Protein AF-A0A9X1SVK0-F1 (afdb_monomer)

Solvent-accessible surface area (backbone atoms only — not comparable to full-atom values): 13992 Å² total; per-residue (Å²): 140,89,87,81,90,81,90,83,85,89,87,90,87,89,81,89,86,80,88,83,84,79,88,80,90,81,85,91,77,89,80,83,83,74,91,69,97,65,99,67,92,78,86,73,73,94,81,74,85,69,75,77,74,79,74,55,91,97,62,84,85,88,83,90,62,89,59,76,64,57,69,68,55,62,71,42,72,56,46,48,78,42,63,31,25,39,58,50,83,81,46,72,18,39,36,37,40,13,21,83,82,36,52,35,35,43,28,36,43,50,70,84,78,75,44,57,53,68,43,73,34,79,38,80,62,57,19,57,63,42,46,42,63,64,51,47,81,41,42,33,24,48,65,54,81,70,28,19,21,41,38,40,34,6,19,82,84,38,57,38,46,39,36,35,44,52,70,41,76,51,48,64,50,74,51,74,43,83,42,84,64,55,18,61,56,43,44,42,82,57,38,44,76,46,55,43,59,80,85,75,81,73,27,20,22,39,38,40,44,67,32,95,83,64,89,70,67,58,70,50,78,59,86,104

Secondary structure (DSSP, 8-state):
---------------------------------------------TT-------PPTT---------SSHHHHHTSTT-EEEEE-SSSSSS-EEEEE--TT--EEEEEEE-SSS-EEEEEEE-SSHHHHTTSTT-EEEEE-SSSSSS-EEEEE--TT--EEEEEEE-SSS-EEEEEEE-SSHHHHHTSTT-EEEEE-SSSSSS-EEEEE--TT--S--EE----

Radius of gyration: 32.65 Å; Cα contacts (8 Å, |Δi|>4): 400; chains: 1; bounding box: 46×97×76 Å

pLDDT: mean 80.29, std 25.47, range [25.77, 98.81]

Organism: NCBI:txid499548

Structure (mmCIF, N/CA/C/O backbone):
data_AF-A0A9X1SVK0-F1
#
_entry.id   AF-A0A9X1SVK0-F1
#
loop_
_atom_site.group_PDB
_atom_site.id
_atom_site.type_symbol
_atom_site.label_atom_id
_atom_site.label_alt_id
_atom_site.label_comp_id
_atom_site.label_asym_id
_atom_site.label_entity_id
_atom_site.label_seq_id
_atom_site.pdbx_PDB_ins_code
_atom_site.Cartn_x
_atom_site.Cartn_y
_atom_site.Cartn_z
_atom_site.occupancy
_atom_site.B_iso_or_equiv
_atom_site.auth_seq_id
_atom_site.auth_comp_id
_atom_site.auth_asym_id
_atom_site.auth_atom_id
_atom_site.pdbx_PDB_model_num
ATOM 1 N N . MET A 1 1 ? -29.785 -78.647 -21.746 1.00 39.78 1 MET A N 1
ATOM 2 C CA . MET A 1 1 ? -29.089 -79.934 -21.949 1.00 39.78 1 MET A CA 1
ATOM 3 C C . MET A 1 1 ? -27.603 -79.623 -22.020 1.00 39.78 1 MET A C 1
ATOM 5 O O . MET A 1 1 ? -27.184 -78.927 -22.931 1.00 39.78 1 MET A O 1
ATOM 9 N N . ILE A 1 2 ? -26.866 -79.980 -20.970 1.00 31.91 2 ILE A N 1
ATOM 10 C CA . ILE A 1 2 ? -25.430 -79.723 -20.793 1.00 31.91 2 ILE A CA 1
ATOM 11 C C . ILE A 1 2 ? -24.682 -80.975 -21.260 1.00 31.91 2 ILE A C 1
ATOM 13 O O . ILE A 1 2 ? -25.059 -82.066 -20.846 1.00 31.91 2 ILE A O 1
ATOM 17 N N . PHE A 1 3 ? -23.617 -80.818 -22.048 1.00 31.95 3 PHE A N 1
ATOM 18 C CA . PHE A 1 3 ? -22.548 -81.813 -22.155 1.00 31.95 3 PHE A CA 1
ATOM 19 C C . PHE A 1 3 ? -21.191 -81.106 -22.090 1.00 31.95 3 PHE A C 1
ATOM 21 O O . PHE A 1 3 ? -20.988 -80.056 -22.697 1.00 31.95 3 PHE A O 1
ATOM 28 N N . LEU A 1 4 ? -20.298 -81.686 -21.293 1.00 30.81 4 LEU A N 1
ATOM 29 C CA . LEU A 1 4 ? 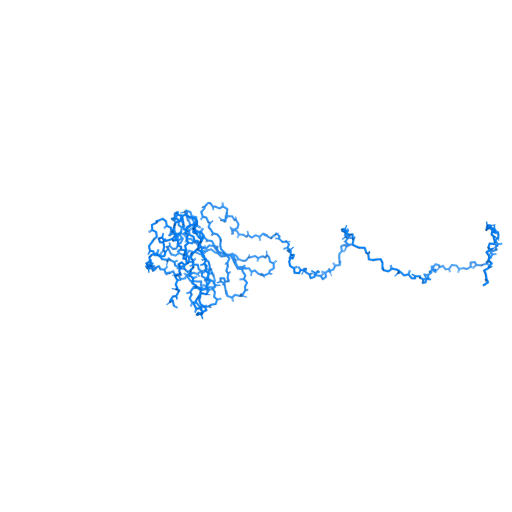-18.974 -81.204 -20.913 1.00 30.81 4 LEU A CA 1
ATOM 30 C C . LEU A 1 4 ? -17.903 -82.223 -21.353 1.00 30.81 4 LEU A C 1
ATOM 32 O O . LEU A 1 4 ? -18.139 -83.422 -21.226 1.00 30.81 4 LEU A O 1
ATOM 36 N N . LEU A 1 5 ? -16.714 -81.691 -21.702 1.00 34.44 5 LEU A N 1
ATOM 37 C CA . LEU A 1 5 ? -15.356 -82.298 -21.701 1.00 34.44 5 LEU A CA 1
ATOM 38 C C . LEU A 1 5 ? -15.040 -83.284 -22.860 1.00 34.44 5 LEU A C 1
ATOM 40 O O . LEU A 1 5 ? -15.912 -84.007 -23.308 1.00 34.44 5 LEU A O 1
ATOM 44 N N . SER A 1 6 ? -13.830 -83.382 -23.439 1.00 32.41 6 SER A N 1
ATOM 45 C CA . SER A 1 6 ? -12.471 -83.380 -22.861 1.00 32.41 6 SER A CA 1
ATOM 46 C C . SER A 1 6 ? -11.375 -83.396 -23.965 1.00 32.41 6 SER A C 1
ATOM 48 O O . SER A 1 6 ? -11.542 -84.155 -24.910 1.00 32.41 6 SER A O 1
ATOM 50 N N . ARG A 1 7 ? -10.253 -82.665 -23.736 1.00 35.00 7 ARG A N 1
ATOM 51 C CA . ARG A 1 7 ? -8.799 -82.912 -24.049 1.00 35.00 7 ARG A CA 1
ATOM 52 C C . ARG A 1 7 ? -8.379 -83.367 -25.473 1.00 35.00 7 ARG A C 1
ATOM 54 O O . ARG A 1 7 ? -9.030 -84.199 -26.070 1.00 35.00 7 ARG A O 1
ATOM 61 N N . GLY A 1 8 ? -7.245 -82.980 -26.063 1.00 31.89 8 GLY A N 1
ATOM 62 C CA . GLY A 1 8 ? -6.067 -82.226 -25.633 1.00 31.89 8 GLY A CA 1
ATOM 63 C C . GLY A 1 8 ? -5.017 -82.179 -26.768 1.00 31.89 8 GLY A C 1
ATOM 64 O O . GLY A 1 8 ? -5.049 -82.999 -27.679 1.00 31.89 8 GLY A O 1
ATOM 65 N N . ASP A 1 9 ? -4.139 -81.182 -26.665 1.00 31.86 9 ASP A N 1
ATOM 66 C CA . ASP A 1 9 ? -2.760 -81.047 -27.163 1.00 31.86 9 ASP A CA 1
ATOM 67 C C . ASP A 1 9 ? -2.407 -81.060 -28.675 1.00 31.86 9 ASP A C 1
ATOM 69 O O . ASP A 1 9 ? -2.397 -82.062 -29.384 1.00 31.86 9 ASP A O 1
ATOM 73 N N . VAL A 1 10 ? -2.004 -79.853 -29.098 1.00 33.59 10 VAL A N 1
ATOM 74 C CA . VAL A 1 10 ? -1.166 -79.415 -30.239 1.00 33.59 10 VAL A CA 1
ATOM 75 C C . VAL A 1 10 ? 0.270 -79.970 -30.041 1.00 33.59 10 VAL A C 1
ATOM 77 O O . VAL A 1 10 ? 0.620 -80.241 -28.900 1.00 33.59 10 VAL A O 1
ATOM 80 N N . ILE A 1 11 ? 1.131 -80.275 -31.038 1.00 30.75 11 ILE A N 1
ATOM 81 C CA . ILE A 1 11 ? 2.066 -79.412 -31.828 1.00 30.75 11 ILE A CA 1
ATOM 82 C C . ILE A 1 11 ? 2.707 -80.238 -33.011 1.00 30.75 11 ILE A C 1
ATOM 84 O O . ILE A 1 11 ? 2.487 -81.444 -33.073 1.00 30.75 11 ILE A O 1
ATOM 88 N N . PRO A 1 12 ? 3.465 -79.674 -33.993 1.00 45.81 12 PRO A N 1
ATOM 89 C CA . PRO A 1 12 ? 3.072 -79.645 -35.417 1.00 45.81 12 PRO A CA 1
ATOM 90 C C . PRO A 1 12 ? 4.159 -80.153 -36.407 1.00 45.81 12 PRO A C 1
ATOM 92 O O . PRO A 1 12 ? 5.307 -80.346 -36.021 1.00 45.81 12 PRO A O 1
ATOM 95 N N . ARG A 1 13 ? 3.856 -80.277 -37.715 1.00 28.81 13 ARG A N 1
ATOM 96 C CA . ARG A 1 13 ? 4.850 -80.328 -38.826 1.00 28.81 13 ARG A CA 1
ATOM 97 C C . ARG A 1 13 ? 4.251 -79.857 -40.177 1.00 28.81 13 ARG A C 1
ATOM 99 O O . ARG A 1 13 ? 3.035 -79.734 -40.269 1.00 28.81 13 ARG A O 1
ATOM 106 N N . PRO A 1 14 ? 5.088 -79.476 -41.170 1.00 38.44 14 PRO A N 1
ATOM 107 C CA . PRO A 1 14 ? 4.953 -78.206 -41.897 1.00 38.44 14 PRO A CA 1
ATOM 108 C C . PRO A 1 14 ? 4.626 -78.360 -43.392 1.00 38.44 14 PRO A C 1
ATOM 110 O O . PRO A 1 14 ? 4.726 -79.453 -43.934 1.00 38.44 14 PRO A O 1
ATOM 113 N N . LEU A 1 15 ? 4.394 -77.238 -44.087 1.00 29.09 15 LEU A N 1
ATOM 114 C CA . LEU A 1 15 ? 4.697 -77.103 -45.519 1.00 29.09 15 LEU A CA 1
ATOM 115 C C . LEU A 1 15 ? 5.044 -75.640 -45.873 1.00 29.09 15 LEU A C 1
ATOM 117 O O . LEU A 1 15 ? 4.196 -74.751 -45.858 1.00 29.09 15 LEU A O 1
ATOM 121 N N . ARG A 1 16 ? 6.336 -75.414 -46.167 1.00 32.81 16 ARG A N 1
ATOM 122 C CA . ARG A 1 16 ? 6.856 -74.341 -47.046 1.00 32.81 16 ARG A CA 1
ATOM 123 C C . ARG A 1 16 ? 6.299 -74.612 -48.452 1.00 32.81 16 ARG A C 1
ATOM 125 O O . ARG A 1 16 ? 6.244 -75.770 -48.836 1.00 32.81 16 ARG A O 1
ATOM 132 N N . GLN A 1 17 ? 5.853 -73.635 -49.240 1.00 28.28 17 GLN A N 1
ATOM 133 C CA . GLN A 1 17 ? 6.671 -72.776 -50.115 1.00 28.28 17 GLN A CA 1
ATOM 134 C C . GLN A 1 17 ? 5.658 -71.844 -50.825 1.00 28.28 17 GLN A C 1
ATOM 136 O O . GLN A 1 17 ? 4.663 -72.327 -51.343 1.00 28.28 17 GLN A O 1
ATOM 141 N N . MET A 1 18 ? 5.731 -70.517 -50.721 1.00 28.00 18 MET A N 1
ATOM 142 C CA . MET A 1 18 ? 6.522 -69.655 -51.604 1.00 28.00 18 MET A CA 1
ATOM 143 C C . MET A 1 18 ? 6.815 -68.309 -50.913 1.00 28.00 18 MET A C 1
ATOM 145 O O . MET A 1 18 ? 5.906 -67.599 -50.490 1.00 28.00 18 MET A O 1
ATOM 149 N N . MET A 1 19 ? 8.108 -67.972 -50.839 1.00 25.77 19 MET A N 1
ATOM 150 C CA . MET A 1 19 ? 8.620 -66.593 -50.850 1.00 25.77 19 MET A CA 1
ATOM 151 C C . MET A 1 19 ? 8.193 -65.951 -52.189 1.00 25.77 19 MET A C 1
ATOM 153 O O . MET A 1 19 ? 8.082 -66.670 -53.176 1.00 25.77 19 MET A O 1
ATOM 157 N N . VAL A 1 20 ? 7.849 -64.666 -52.272 1.00 31.06 20 VAL A N 1
ATOM 158 C CA . VAL A 1 20 ? 8.817 -63.561 -52.307 1.00 31.06 20 VAL A CA 1
ATOM 159 C C . VAL A 1 20 ? 8.333 -62.360 -51.482 1.00 31.06 20 VAL A C 1
ATOM 161 O O . VAL A 1 20 ? 7.220 -61.867 -51.629 1.00 31.06 20 VAL A O 1
ATOM 164 N N . GLU A 1 21 ? 9.233 -61.996 -50.573 1.00 29.95 21 GLU A N 1
ATOM 165 C CA . GLU A 1 21 ? 9.545 -60.728 -49.903 1.00 29.95 21 GLU A CA 1
ATOM 166 C C . GLU A 1 21 ? 8.772 -59.462 -50.346 1.00 29.95 21 GLU A C 1
ATOM 168 O O . GLU A 1 21 ? 8.563 -59.225 -51.524 1.00 29.95 21 GLU A O 1
ATOM 173 N N . GLY A 1 22 ? 8.366 -58.550 -49.459 1.00 32.12 22 GLY A N 1
ATOM 174 C CA . GLY A 1 22 ? 8.772 -58.389 -48.073 1.00 32.12 22 GLY A CA 1
ATOM 175 C C . GLY A 1 22 ? 7.858 -57.442 -47.290 1.00 32.12 22 GLY A C 1
ATOM 176 O O . GLY A 1 22 ? 7.503 -56.372 -47.760 1.00 32.12 22 GLY A O 1
ATOM 177 N N . LYS A 1 23 ? 7.583 -57.894 -46.056 1.00 31.95 23 LYS A N 1
ATOM 178 C CA . LYS A 1 23 ? 7.344 -57.148 -44.803 1.00 31.95 23 LYS A CA 1
ATOM 179 C C . LYS A 1 23 ? 6.152 -56.169 -44.757 1.00 31.95 23 LYS A C 1
ATOM 181 O O . LYS A 1 23 ? 6.124 -55.200 -45.487 1.00 31.95 23 LYS A O 1
ATOM 186 N N . VAL A 1 24 ? 5.179 -56.241 -43.844 1.00 31.83 24 VAL A N 1
ATOM 187 C CA . VAL A 1 24 ? 4.827 -57.124 -42.714 1.00 31.83 24 VAL A CA 1
ATOM 188 C C . VAL A 1 24 ? 3.324 -56.876 -42.437 1.00 31.83 24 VAL A C 1
ATOM 190 O O . VAL A 1 24 ? 2.885 -55.732 -42.381 1.00 31.83 24 VAL A O 1
ATOM 193 N N . LYS A 1 25 ? 2.545 -57.955 -42.260 1.00 32.88 25 LYS A N 1
ATOM 194 C CA . LYS A 1 25 ? 1.160 -57.988 -41.725 1.00 32.88 25 LYS A CA 1
ATOM 19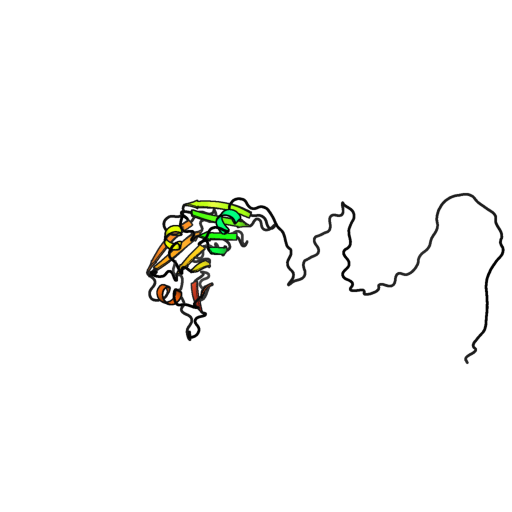5 C C . LYS A 1 25 ? 1.119 -57.434 -40.282 1.00 32.88 25 LYS A C 1
ATOM 197 O O . LYS A 1 25 ? 2.072 -57.656 -39.546 1.00 32.88 25 LYS A O 1
ATOM 202 N N . ARG A 1 26 ? 0.022 -56.861 -39.773 1.00 34.34 26 ARG A N 1
ATOM 203 C CA . ARG A 1 26 ? -1.093 -57.551 -39.065 1.00 34.34 26 ARG A CA 1
ATOM 204 C C . ARG A 1 26 ? -2.062 -56.461 -38.561 1.00 34.34 26 ARG A C 1
ATOM 206 O O . ARG A 1 26 ? -1.604 -55.451 -38.053 1.00 34.34 26 ARG A O 1
ATOM 213 N N . SER A 1 27 ? -3.348 -56.529 -38.900 1.00 33.72 27 SER A N 1
ATOM 214 C CA . SER A 1 27 ? -4.439 -57.234 -38.195 1.00 33.72 27 SER A CA 1
ATOM 215 C C . SER A 1 27 ? -4.896 -56.540 -36.909 1.00 33.72 27 SER A C 1
ATOM 217 O O . SER A 1 27 ? -4.154 -56.456 -35.937 1.00 33.72 27 SER A O 1
ATOM 219 N N . LEU A 1 28 ? -6.160 -56.118 -36.957 1.00 46.44 28 LEU A N 1
ATOM 220 C CA . LEU A 1 28 ? -7.009 -55.585 -35.892 1.00 46.44 28 LEU A CA 1
ATOM 221 C C . LEU A 1 28 ? -6.961 -56.439 -34.614 1.00 46.44 28 LEU A C 1
ATOM 223 O O . LEU A 1 28 ? -7.006 -57.665 -34.708 1.00 46.44 28 LEU A O 1
ATOM 227 N N . SER A 1 29 ? -6.954 -55.783 -33.449 1.00 32.34 29 SER A N 1
ATOM 228 C CA . SER A 1 29 ? -7.510 -56.328 -32.205 1.00 32.34 29 SER A CA 1
ATOM 229 C C . SER A 1 29 ? -7.826 -55.216 -31.199 1.00 32.34 29 SER A C 1
ATOM 231 O O . SER A 1 29 ? -6.975 -54.406 -30.845 1.00 32.34 29 SER A O 1
ATOM 233 N N . THR A 1 30 ? -9.091 -55.219 -30.793 1.00 40.97 30 THR A N 1
ATOM 234 C CA . THR A 1 30 ? -9.747 -54.681 -29.596 1.00 40.97 30 THR A CA 1
ATOM 235 C C . THR A 1 30 ? -8.816 -54.171 -28.487 1.00 40.97 30 THR A C 1
ATOM 237 O O . THR A 1 30 ? -8.032 -54.941 -27.938 1.00 40.97 30 THR A O 1
ATOM 240 N N . ALA A 1 31 ? -8.978 -52.909 -28.078 1.00 31.61 31 ALA A N 1
ATOM 241 C CA . ALA A 1 31 ? -8.347 -52.373 -26.872 1.00 31.61 31 ALA A CA 1
ATOM 242 C C . ALA A 1 31 ? -9.407 -51.885 -25.876 1.00 31.61 31 ALA A C 1
ATOM 244 O O . ALA A 1 31 ? -9.978 -50.803 -25.988 1.00 31.61 31 ALA A O 1
ATOM 245 N N . LEU A 1 32 ? -9.654 -52.771 -24.915 1.00 29.23 32 LEU A N 1
ATOM 246 C CA . LEU A 1 32 ? -10.120 -52.547 -23.554 1.00 29.23 32 LEU A CA 1
ATOM 247 C C . LEU A 1 32 ? -9.585 -51.219 -22.976 1.00 29.23 32 LEU A C 1
ATOM 249 O O . LEU A 1 32 ? -8.382 -51.100 -22.744 1.00 29.23 32 LEU A O 1
ATOM 253 N N . LEU A 1 33 ? -10.454 -50.237 -22.712 1.00 27.59 33 LEU A N 1
ATOM 254 C CA . LEU A 1 33 ? -10.058 -49.056 -21.940 1.00 27.59 33 LEU A CA 1
ATOM 255 C C . LEU A 1 33 ? -10.188 -49.381 -20.449 1.00 27.59 33 LEU A C 1
ATOM 257 O O . LEU A 1 33 ? -11.271 -49.353 -19.867 1.00 27.59 33 LEU A O 1
ATOM 261 N N . VAL A 1 34 ? -9.054 -49.744 -19.857 1.00 28.75 34 VAL A N 1
ATOM 262 C CA . VAL A 1 34 ? -8.870 -49.904 -18.416 1.00 28.75 34 VAL A CA 1
ATOM 263 C C . VAL A 1 34 ? -8.904 -48.517 -17.774 1.00 28.75 34 VAL A C 1
ATOM 265 O O . VAL A 1 34 ? -8.081 -47.661 -18.093 1.00 28.75 34 VAL A O 1
ATOM 268 N N . VAL A 1 35 ? -9.835 -48.297 -16.846 1.00 38.53 35 VAL A N 1
ATOM 269 C CA . VAL A 1 35 ? -9.736 -47.194 -15.885 1.00 38.53 35 VAL A CA 1
ATOM 270 C C . VAL A 1 35 ? -8.577 -47.531 -14.951 1.00 38.53 35 VAL A C 1
ATOM 272 O O . VAL A 1 35 ? -8.692 -48.421 -14.113 1.00 38.53 35 VAL A O 1
ATOM 275 N N . ALA A 1 36 ? -7.450 -46.845 -15.114 1.00 30.67 36 ALA A N 1
ATOM 276 C CA . ALA A 1 36 ? -6.334 -46.913 -14.183 1.00 30.67 36 ALA A CA 1
ATOM 277 C C . ALA A 1 36 ? -5.913 -45.493 -13.804 1.00 30.67 36 ALA A C 1
ATOM 279 O O . ALA A 1 36 ? -5.211 -44.805 -14.540 1.00 30.67 36 ALA A O 1
ATOM 280 N N . SER A 1 37 ? -6.360 -45.075 -12.620 1.00 42.59 37 SER A N 1
ATOM 281 C CA . SER A 1 37 ? -5.653 -44.082 -11.824 1.00 42.59 37 SER A CA 1
ATOM 282 C C . SER A 1 37 ? -4.322 -44.703 -11.412 1.00 42.59 37 SER A C 1
ATOM 284 O O . SER A 1 37 ? -4.298 -45.609 -10.583 1.00 42.59 37 SER A O 1
ATOM 286 N N . VAL A 1 38 ? -3.229 -44.262 -12.028 1.00 33.50 38 VAL A N 1
ATOM 287 C CA . VAL A 1 38 ? -1.869 -44.475 -11.531 1.00 33.50 38 VAL A CA 1
ATOM 288 C C . VAL A 1 38 ? -1.076 -43.221 -11.866 1.00 33.50 38 VAL A C 1
ATOM 290 O O . VAL A 1 38 ? -0.968 -42.823 -13.023 1.00 33.50 38 VAL A O 1
ATOM 293 N N . VAL A 1 39 ? -0.536 -42.597 -10.824 1.00 46.62 39 VAL A N 1
ATOM 294 C CA . VAL A 1 39 ? 0.457 -41.527 -10.902 1.00 46.62 39 VAL A CA 1
AT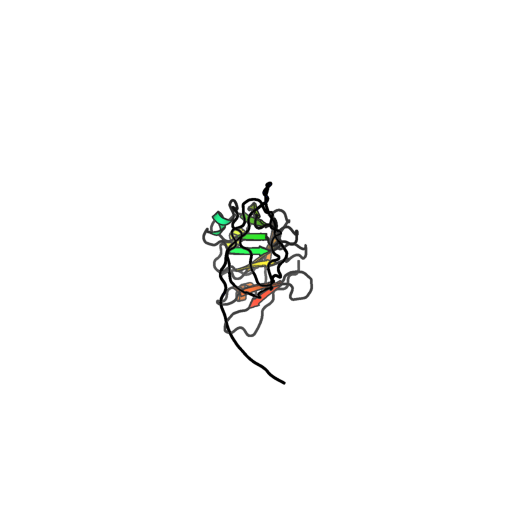OM 295 C C . VAL A 1 39 ? 1.648 -42.058 -11.703 1.00 46.62 39 VAL A C 1
ATOM 297 O O . VAL A 1 39 ? 2.410 -42.889 -11.217 1.00 46.62 39 VAL A O 1
ATOM 300 N N . GLY A 1 40 ? 1.769 -41.622 -12.955 1.00 33.66 40 GLY A N 1
ATOM 301 C CA . GLY A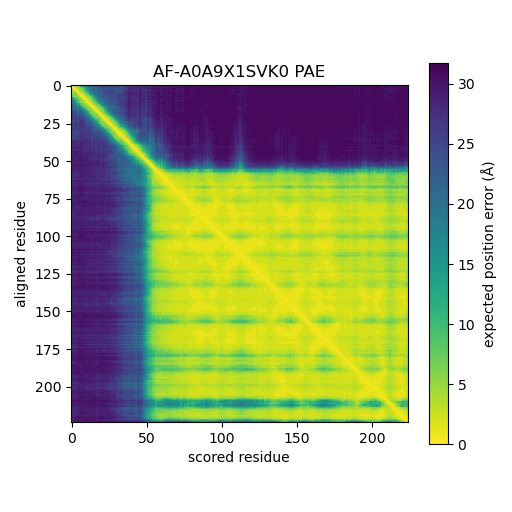 1 40 ? 2.819 -42.037 -13.876 1.00 33.66 40 GLY A CA 1
ATOM 302 C C . GLY A 1 40 ? 3.420 -40.821 -14.562 1.00 33.66 40 GLY A C 1
ATOM 303 O O . GLY A 1 40 ? 2.777 -40.184 -15.390 1.00 33.66 40 GLY A O 1
ATOM 304 N N . LEU A 1 41 ? 4.661 -40.500 -14.205 1.00 36.00 41 LEU A N 1
ATOM 305 C CA . LEU A 1 41 ? 5.500 -39.544 -14.915 1.00 36.00 41 LEU A CA 1
ATOM 306 C C . LEU A 1 41 ? 5.739 -40.061 -16.344 1.00 36.00 41 LEU A C 1
ATOM 308 O O . LEU A 1 41 ? 6.565 -40.945 -16.561 1.00 36.00 41 LEU A O 1
ATOM 312 N N . THR A 1 42 ? 5.020 -39.523 -17.326 1.00 37.62 42 THR A N 1
ATOM 313 C CA . THR A 1 42 ? 5.321 -39.739 -18.746 1.00 37.62 42 THR A CA 1
ATOM 314 C C . THR A 1 42 ? 6.398 -38.755 -19.186 1.00 37.62 42 THR A C 1
ATOM 316 O O . THR A 1 42 ? 6.135 -37.559 -19.311 1.00 37.62 42 THR A O 1
ATOM 319 N N . VAL A 1 43 ? 7.611 -39.247 -19.439 1.00 39.62 43 VAL A N 1
ATOM 320 C CA . VAL A 1 43 ? 8.636 -38.480 -20.160 1.00 39.62 43 VAL A CA 1
ATOM 321 C C . VAL A 1 43 ? 8.257 -38.484 -21.640 1.00 39.62 43 VAL A C 1
ATOM 323 O O . VAL A 1 43 ? 8.229 -39.540 -22.271 1.00 39.62 43 VAL A O 1
ATOM 326 N N . LEU A 1 44 ? 7.934 -37.310 -22.183 1.00 37.97 44 LEU A N 1
ATOM 327 C CA . LEU A 1 44 ? 7.644 -37.134 -23.606 1.00 37.97 44 LEU A CA 1
ATOM 328 C C . LEU A 1 44 ? 8.923 -36.757 -24.369 1.00 37.97 44 LEU A C 1
ATOM 330 O O . LEU A 1 44 ? 9.758 -36.026 -23.830 1.00 37.97 44 LEU A O 1
ATOM 334 N N . PRO A 1 45 ? 9.098 -37.239 -25.611 1.00 38.84 45 PRO A N 1
ATOM 335 C CA . PRO A 1 45 ? 10.247 -36.884 -26.433 1.00 38.84 45 PRO A CA 1
ATOM 336 C C . PRO A 1 45 ? 10.257 -35.383 -26.754 1.00 38.84 45 PRO A C 1
ATOM 338 O O . PRO A 1 45 ? 9.215 -34.753 -26.943 1.00 38.84 45 PRO A O 1
ATOM 341 N N . SER A 1 46 ? 11.458 -34.810 -26.822 1.00 41.12 46 SER A N 1
ATOM 342 C CA . SER A 1 46 ? 11.696 -33.395 -27.107 1.00 41.12 46 SER A CA 1
ATOM 343 C C . SER A 1 46 ? 11.042 -32.970 -28.429 1.00 41.12 46 SER A C 1
ATOM 345 O O . SER A 1 46 ? 11.459 -33.428 -29.492 1.00 41.12 46 SER A O 1
ATOM 347 N N . GLY A 1 47 ? 10.040 -32.086 -28.360 1.00 47.09 47 GLY A N 1
ATOM 348 C CA . GLY A 1 47 ? 9.440 -31.439 -29.536 1.00 47.09 47 GLY A CA 1
ATOM 349 C C . GLY A 1 47 ? 7.909 -31.382 -29.591 1.00 47.09 47 GLY A C 1
ATOM 350 O O . GLY A 1 47 ? 7.379 -30.690 -30.453 1.00 47.09 47 GLY A O 1
ATOM 351 N N . SER A 1 48 ? 7.168 -32.043 -28.696 1.00 40.44 48 SER A N 1
ATOM 352 C CA . SER A 1 48 ? 5.703 -31.911 -28.650 1.00 40.44 48 SER A CA 1
ATOM 353 C C . SER A 1 48 ? 5.289 -30.655 -27.876 1.00 40.44 48 SER A C 1
ATOM 355 O O . SER A 1 48 ? 5.446 -30.600 -26.654 1.00 40.44 48 SER A O 1
ATOM 357 N N . SER A 1 49 ? 4.731 -29.653 -28.563 1.00 48.91 49 SER A N 1
ATOM 358 C CA . SER A 1 49 ? 4.031 -28.533 -27.926 1.00 48.91 49 SER A CA 1
ATOM 359 C C . SER A 1 49 ? 2.766 -29.065 -27.250 1.00 48.91 49 SER A C 1
ATOM 361 O O . SER A 1 49 ? 1.720 -29.206 -27.885 1.00 48.91 49 SER A O 1
ATOM 363 N N . MET A 1 50 ? 2.857 -29.415 -25.970 1.00 45.38 50 MET A N 1
ATOM 364 C CA . MET A 1 50 ? 1.673 -29.780 -25.204 1.00 45.38 50 MET A CA 1
ATOM 365 C C . MET A 1 50 ? 0.875 -28.502 -24.960 1.00 45.38 50 MET A C 1
ATOM 367 O O . MET A 1 50 ? 1.371 -27.563 -24.334 1.00 45.38 50 MET A O 1
ATOM 371 N N . ALA A 1 51 ? -0.366 -28.470 -25.448 1.00 44.00 51 ALA A N 1
ATOM 372 C CA . ALA A 1 51 ? -1.370 -27.571 -24.905 1.00 44.00 51 ALA A CA 1
ATOM 373 C C . ALA A 1 51 ? -1.316 -27.704 -23.376 1.00 44.00 51 ALA A C 1
ATOM 375 O O . ALA A 1 51 ? -1.389 -28.817 -22.850 1.00 44.00 51 ALA A O 1
ATOM 376 N N . LYS A 1 52 ? -1.094 -26.586 -22.677 1.00 52.72 52 LYS A N 1
ATOM 377 C CA . LYS A 1 52 ? -1.051 -26.536 -21.214 1.00 52.72 52 LYS A CA 1
ATOM 378 C C . LYS A 1 52 ? -2.342 -27.187 -20.718 1.00 52.72 52 LYS A C 1
ATOM 380 O O . LYS A 1 52 ? -3.418 -26.653 -20.983 1.00 52.72 52 LYS A O 1
ATOM 385 N N . ALA A 1 53 ? -2.247 -28.364 -20.096 1.00 53.47 53 ALA A N 1
ATOM 386 C CA . ALA A 1 53 ? -3.415 -29.023 -19.527 1.00 53.47 53 ALA A CA 1
ATOM 387 C C . ALA A 1 53 ? -4.111 -28.003 -18.619 1.00 53.47 53 ALA A C 1
ATOM 389 O O . ALA A 1 53 ? -3.441 -27.366 -17.801 1.00 53.47 53 ALA A O 1
ATOM 390 N N . ALA A 1 54 ? -5.411 -27.778 -18.828 1.00 57.62 54 ALA A N 1
ATOM 391 C CA . ALA A 1 54 ? -6.168 -26.838 -18.016 1.00 57.62 54 ALA A CA 1
ATOM 392 C C . ALA A 1 54 ? -5.999 -27.255 -16.552 1.00 57.62 54 ALA A C 1
ATOM 394 O O . ALA A 1 54 ? -6.368 -28.369 -16.176 1.00 57.62 54 ALA A O 1
ATOM 395 N N . ALA A 1 55 ? -5.364 -26.396 -15.754 1.00 67.56 55 ALA A N 1
ATOM 396 C CA . ALA A 1 55 ? -5.212 -26.645 -14.333 1.00 67.56 55 ALA A CA 1
ATOM 397 C C . ALA A 1 55 ? -6.617 -26.797 -13.741 1.00 67.56 55 ALA A C 1
ATOM 399 O O . ALA A 1 55 ? -7.487 -25.954 -13.974 1.00 67.56 55 ALA A O 1
ATOM 400 N N . ALA A 1 56 ? -6.858 -27.894 -13.026 1.00 76.38 56 ALA A N 1
ATOM 401 C CA . ALA A 1 56 ? -8.127 -28.086 -12.343 1.00 76.38 56 ALA A CA 1
ATOM 402 C C . ALA A 1 56 ? -8.306 -26.978 -11.293 1.00 76.38 56 ALA A C 1
ATOM 404 O O . ALA A 1 56 ? -7.332 -26.557 -10.658 1.00 76.38 56 ALA A O 1
ATOM 405 N N . CYS A 1 57 ? -9.543 -26.514 -11.103 1.00 80.56 57 CYS A N 1
ATOM 406 C CA . CYS A 1 57 ? -9.863 -25.567 -10.037 1.00 80.56 57 CYS A CA 1
ATOM 407 C C . CYS A 1 57 ? -9.339 -26.103 -8.689 1.00 80.56 57 CYS A C 1
ATOM 409 O O . CYS A 1 57 ? -9.500 -27.286 -8.392 1.00 80.56 57 CYS A O 1
ATOM 411 N N . GLY A 1 58 ? -8.672 -25.250 -7.906 1.00 87.50 58 GLY A N 1
ATOM 412 C CA . GLY A 1 58 ? -8.040 -25.632 -6.636 1.00 87.50 58 GLY A CA 1
ATOM 413 C C . GLY A 1 58 ? -6.608 -26.179 -6.739 1.00 87.50 58 GLY A C 1
ATOM 414 O O . GLY A 1 58 ? -6.056 -26.596 -5.725 1.00 87.50 58 GLY A O 1
ATOM 415 N N . THR A 1 59 ? -5.985 -26.171 -7.924 1.00 90.19 59 THR A N 1
ATOM 416 C CA . THR A 1 59 ? -4.564 -26.535 -8.108 1.00 90.19 59 THR A CA 1
ATOM 417 C C . THR A 1 59 ? -3.704 -25.327 -8.494 1.00 90.19 59 THR A C 1
ATOM 419 O O . THR A 1 59 ? -4.191 -24.380 -9.109 1.00 90.19 59 THR A O 1
ATOM 422 N N . PHE A 1 60 ? -2.412 -25.360 -8.147 1.00 87.62 60 PHE A N 1
ATOM 423 C CA . PHE A 1 60 ? -1.460 -24.275 -8.415 1.00 87.62 60 PHE A CA 1
ATOM 424 C C . PHE A 1 60 ? -0.412 -24.695 -9.451 1.00 87.62 60 PHE A C 1
ATOM 426 O O . PHE A 1 60 ? 0.142 -25.791 -9.383 1.00 87.62 60 PHE A O 1
ATOM 433 N N . SER A 1 61 ? -0.104 -23.803 -10.395 1.00 88.50 61 SER A N 1
ATOM 434 C CA . SER A 1 61 ? 1.068 -23.923 -11.271 1.00 88.50 61 SER A CA 1
ATOM 435 C C . SER A 1 61 ? 2.218 -23.105 -10.696 1.00 88.50 61 SER A C 1
ATOM 437 O O . SER A 1 61 ? 2.019 -21.949 -10.331 1.00 88.50 61 SER A O 1
ATOM 439 N N . VAL A 1 62 ? 3.419 -23.680 -10.650 1.00 88.88 62 VAL A N 1
ATOM 440 C CA . VAL A 1 62 ? 4.605 -23.013 -10.097 1.00 88.88 62 VAL A CA 1
ATOM 441 C C . VAL A 1 62 ? 5.533 -22.576 -11.225 1.00 88.88 62 VAL A C 1
ATOM 443 O O . VAL A 1 62 ? 5.900 -23.372 -12.086 1.00 88.88 62 VAL A O 1
ATOM 446 N N . THR A 1 63 ? 5.940 -21.311 -11.197 1.00 92.12 63 THR A N 1
ATOM 447 C CA . THR A 1 63 ? 7.000 -20.750 -12.044 1.00 92.12 63 THR A CA 1
ATOM 448 C C . THR A 1 63 ? 7.987 -20.003 -11.161 1.00 92.12 63 THR A C 1
ATOM 450 O O . THR A 1 63 ? 7.571 -19.356 -10.204 1.00 92.12 63 THR A O 1
ATOM 453 N N . ASN A 1 64 ? 9.275 -20.052 -11.493 1.00 92.75 64 ASN A N 1
ATOM 454 C CA . ASN A 1 64 ? 10.309 -19.289 -10.802 1.00 92.75 64 ASN A CA 1
ATOM 455 C C . ASN A 1 64 ? 11.111 -18.503 -11.840 1.00 92.75 64 ASN A C 1
ATOM 457 O O . ASN A 1 64 ? 11.951 -19.073 -12.535 1.00 92.75 64 ASN A O 1
ATOM 461 N N . ASN A 1 65 ? 10.7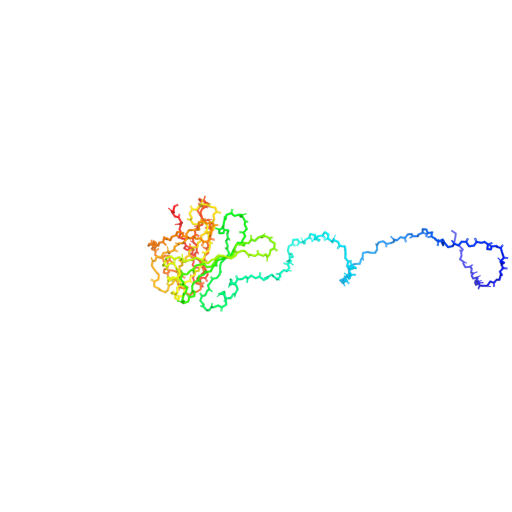98 -17.217 -11.977 1.00 95.62 65 ASN A N 1
ATOM 462 C CA . ASN A 1 65 ? 11.426 -16.329 -12.948 1.00 95.62 65 ASN A CA 1
ATOM 463 C C . ASN A 1 65 ? 12.286 -15.294 -12.229 1.00 95.62 65 ASN A C 1
ATOM 465 O O . ASN A 1 65 ? 11.938 -14.816 -11.150 1.00 95.62 65 ASN A O 1
ATOM 469 N N . TRP A 1 66 ? 13.396 -14.917 -12.857 1.00 95.44 66 TRP A N 1
ATOM 470 C CA . TRP A 1 66 ? 14.241 -13.848 -12.348 1.00 95.44 66 TRP A CA 1
ATOM 471 C C . TRP A 1 66 ? 13.502 -12.505 -12.365 1.00 95.44 66 TRP A C 1
ATOM 473 O O . TRP A 1 66 ? 12.897 -12.137 -13.372 1.00 95.44 66 TRP A O 1
ATOM 483 N N . VAL A 1 67 ? 13.613 -11.752 -11.270 1.00 95.88 67 VAL A N 1
ATOM 484 C CA . VAL A 1 67 ? 13.123 -10.374 -11.150 1.00 95.88 67 VAL A CA 1
ATOM 485 C C . VAL A 1 67 ? 14.264 -9.510 -10.624 1.00 95.88 67 VAL A C 1
ATOM 487 O O . VAL A 1 67 ? 14.869 -9.819 -9.598 1.00 95.88 67 VAL A O 1
ATOM 490 N N . SER A 1 68 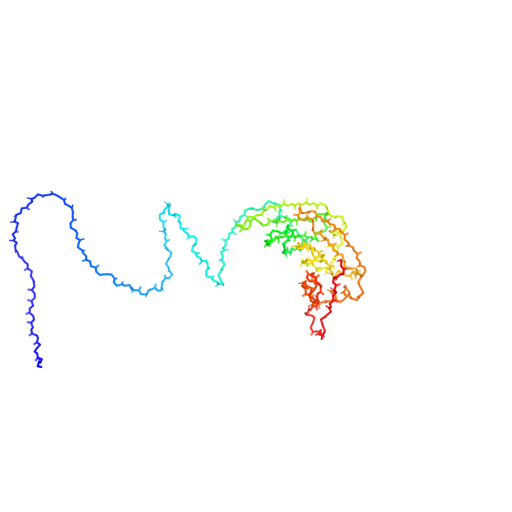? 14.573 -8.428 -11.335 1.00 93.12 68 SER A N 1
ATOM 491 C CA . SER A 1 68 ? 15.646 -7.512 -10.945 1.00 93.12 68 SER A CA 1
ATOM 492 C C . SER A 1 68 ? 15.208 -6.602 -9.793 1.00 93.12 68 SER A C 1
ATOM 494 O O . SER A 1 68 ? 14.114 -6.042 -9.828 1.00 93.12 68 SER A O 1
ATOM 496 N N . GLY A 1 69 ? 16.065 -6.424 -8.786 1.00 94.12 69 GLY A N 1
ATOM 497 C CA . GLY A 1 69 ? 15.885 -5.449 -7.702 1.00 94.12 69 GLY A CA 1
ATOM 498 C C . GLY A 1 69 ? 14.853 -5.840 -6.640 1.00 94.12 69 GLY A C 1
ATOM 499 O O . GLY A 1 69 ? 15.213 -5.954 -5.472 1.00 94.12 69 GLY A O 1
ATOM 500 N N . PHE A 1 70 ? 13.599 -6.104 -7.024 1.00 96.69 70 PHE A N 1
ATOM 501 C CA . PHE A 1 70 ? 12.490 -6.291 -6.076 1.00 96.69 70 PHE A CA 1
ATOM 502 C C . PHE A 1 70 ? 12.765 -7.376 -5.014 1.00 96.69 70 PHE A C 1
ATOM 504 O O . PHE A 1 70 ? 12.708 -7.057 -3.829 1.00 96.69 70 PHE A O 1
ATOM 511 N N . PRO A 1 71 ? 13.189 -8.612 -5.357 1.00 96.44 71 PRO A N 1
ATOM 512 C CA . PRO A 1 71 ? 13.502 -9.620 -4.337 1.00 96.44 71 PRO A CA 1
ATOM 513 C C . PRO A 1 71 ? 14.709 -9.262 -3.451 1.00 96.44 71 PRO A C 1
ATOM 515 O O . PRO A 1 71 ? 14.832 -9.769 -2.339 1.00 96.44 71 PRO A O 1
ATOM 518 N N . VAL A 1 72 ? 15.619 -8.407 -3.938 1.00 95.56 72 VAL A N 1
ATOM 519 C CA . VAL A 1 72 ? 16.814 -7.971 -3.197 1.00 95.56 72 VAL A CA 1
ATOM 520 C C . VAL A 1 72 ? 16.452 -6.948 -2.125 1.00 95.56 72 VAL A C 1
ATOM 522 O O . VAL A 1 72 ? 16.995 -7.040 -1.028 1.00 95.56 72 VAL A O 1
ATOM 525 N N . TRP A 1 73 ? 15.534 -6.026 -2.421 1.00 95.56 73 TRP A N 1
ATOM 526 C CA . TRP A 1 73 ? 15.005 -5.084 -1.432 1.00 95.56 73 TRP A CA 1
ATOM 527 C C . TRP A 1 73 ? 14.049 -5.781 -0.462 1.00 95.56 73 TRP A C 1
ATOM 529 O O . TRP A 1 73 ? 14.168 -5.590 0.737 1.00 95.56 73 TRP A O 1
ATOM 539 N N . ALA A 1 74 ? 13.184 -6.678 -0.947 1.00 94.94 74 ALA A N 1
ATOM 540 C CA . ALA A 1 74 ? 12.191 -7.397 -0.138 1.00 94.94 74 ALA A CA 1
ATOM 541 C C . ALA A 1 74 ? 12.771 -8.211 1.037 1.00 94.94 74 ALA A C 1
ATOM 543 O O . ALA A 1 74 ? 12.056 -8.521 1.985 1.00 94.94 74 ALA A O 1
ATOM 544 N N . ARG A 1 75 ? 14.057 -8.582 0.982 1.00 93.69 75 ARG A N 1
ATOM 545 C CA . ARG A 1 75 ? 14.757 -9.274 2.081 1.00 93.69 75 ARG A CA 1
ATOM 546 C C . ARG A 1 75 ? 15.397 -8.330 3.105 1.00 93.69 75 ARG A C 1
ATOM 548 O O . ARG A 1 75 ? 15.950 -8.809 4.092 1.00 93.69 75 ARG A O 1
ATOM 555 N N . GLU A 1 76 ? 15.402 -7.021 2.862 1.00 93.31 76 GLU A N 1
ATOM 556 C CA . GLU A 1 76 ? 15.869 -6.038 3.840 1.00 93.31 76 GLU A CA 1
ATOM 557 C C . GLU A 1 76 ? 14.852 -5.915 4.982 1.00 93.31 76 GLU A C 1
ATOM 559 O O . GLU A 1 76 ? 13.639 -5.951 4.774 1.00 93.31 76 GLU A O 1
ATOM 564 N N . ALA A 1 77 ? 15.349 -5.764 6.210 1.00 91.94 77 ALA A N 1
ATOM 565 C CA . ALA A 1 77 ? 14.489 -5.660 7.381 1.00 91.94 77 ALA A CA 1
ATOM 566 C C . ALA A 1 77 ? 13.601 -4.404 7.321 1.00 91.94 77 ALA A C 1
ATOM 568 O O . ALA A 1 77 ? 14.073 -3.303 7.028 1.00 91.94 77 ALA A O 1
ATOM 569 N N . GLY A 1 78 ? 12.323 -4.578 7.659 1.00 92.06 78 GLY A N 1
ATOM 570 C CA . GLY A 1 78 ? 11.336 -3.501 7.758 1.00 92.06 78 GLY A CA 1
ATOM 571 C C . GLY A 1 78 ? 10.421 -3.359 6.543 1.00 92.06 78 GLY A C 1
ATOM 572 O O . GLY A 1 78 ? 9.344 -2.789 6.690 1.00 92.06 78 GLY A O 1
ATOM 573 N N . TYR A 1 79 ? 10.778 -3.909 5.374 1.00 95.56 79 TYR A N 1
ATOM 574 C CA . TYR A 1 79 ? 9.836 -3.910 4.254 1.00 95.56 79 TYR A CA 1
ATOM 575 C C . TYR A 1 79 ? 8.598 -4.753 4.570 1.00 95.56 79 TYR A C 1
ATOM 577 O O . TYR A 1 79 ? 8.698 -5.927 4.926 1.00 95.56 79 TYR A O 1
ATOM 585 N N . GLN A 1 80 ? 7.430 -4.151 4.373 1.00 97.00 80 GLN A N 1
ATOM 586 C CA . GLN A 1 80 ? 6.159 -4.848 4.222 1.00 97.00 80 GLN A CA 1
ATOM 587 C C . GLN A 1 80 ? 5.779 -4.850 2.745 1.00 97.00 80 GLN A C 1
ATOM 589 O O . GLN A 1 80 ? 5.959 -3.843 2.059 1.00 97.00 80 GLN A O 1
ATOM 594 N N . ILE A 1 81 ? 5.275 -5.984 2.262 1.00 97.75 81 ILE A N 1
ATOM 595 C CA . ILE A 1 81 ? 4.877 -6.186 0.868 1.00 97.75 81 ILE A CA 1
ATOM 596 C C . ILE A 1 81 ? 3.368 -6.376 0.839 1.00 97.75 81 ILE A C 1
ATOM 598 O O . ILE A 1 81 ? 2.828 -7.156 1.622 1.00 97.75 81 ILE A O 1
ATOM 602 N N . VAL A 1 82 ? 2.711 -5.705 -0.096 1.00 98.44 82 VAL A N 1
ATOM 603 C CA . VAL A 1 82 ? 1.281 -5.859 -0.365 1.00 98.44 82 VAL A CA 1
ATOM 604 C C . VAL A 1 82 ? 1.048 -6.090 -1.851 1.00 98.44 82 VAL A C 1
ATOM 606 O O . VAL A 1 82 ? 1.863 -5.702 -2.692 1.00 98.44 82 VAL A O 1
ATOM 609 N N . SER A 1 83 ? -0.071 -6.737 -2.164 1.00 98.31 83 SER A N 1
ATOM 610 C CA . SER A 1 8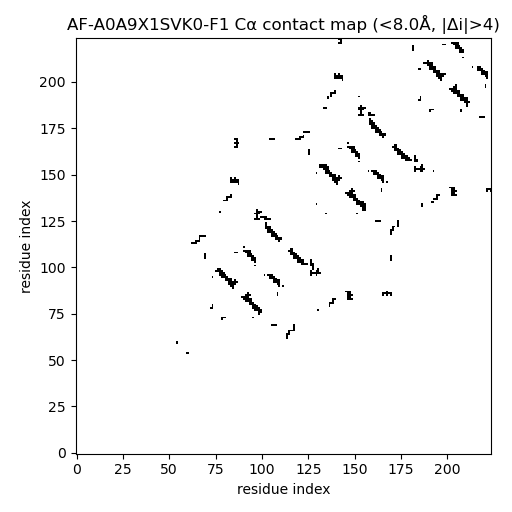3 ? -0.548 -6.936 -3.531 1.00 98.31 83 SER A CA 1
ATOM 611 C C . SER A 1 83 ? -1.701 -5.995 -3.862 1.00 98.31 83 SER A C 1
ATOM 613 O O . SER A 1 83 ? -2.569 -5.789 -3.018 1.00 98.31 83 SER A O 1
ATOM 615 N N . GLY A 1 84 ? -1.761 -5.509 -5.099 1.00 98.25 84 GLY A N 1
ATOM 616 C CA . GLY A 1 84 ? -2.839 -4.649 -5.596 1.00 98.25 84 GLY A CA 1
ATOM 617 C C . GLY A 1 84 ? -2.746 -4.456 -7.110 1.00 98.25 84 GLY A C 1
ATOM 618 O O . GLY A 1 84 ? -1.752 -4.841 -7.705 1.00 98.25 84 GLY A O 1
ATOM 619 N N . ASN A 1 85 ? -3.763 -3.883 -7.745 1.00 98.50 85 ASN A N 1
ATOM 620 C CA . ASN A 1 85 ? -3.753 -3.502 -9.163 1.00 98.50 85 ASN A CA 1
ATOM 621 C C . ASN A 1 85 ? -3.197 -2.076 -9.304 1.00 98.50 85 ASN A C 1
ATOM 623 O O . ASN A 1 85 ? -3.955 -1.126 -9.493 1.00 98.50 85 ASN A O 1
ATOM 627 N N . PHE A 1 86 ? -1.887 -1.890 -9.122 1.00 98.81 86 PHE A N 1
ATOM 628 C CA . PHE A 1 86 ? -1.290 -0.552 -9.015 1.00 98.81 86 PHE A CA 1
ATOM 629 C C . PHE A 1 86 ? -1.262 0.192 -10.355 1.00 98.81 86 PHE A C 1
ATOM 631 O O . PHE A 1 86 ? -1.225 1.422 -10.350 1.00 98.81 86 PHE A O 1
ATOM 638 N N . ASN A 1 87 ? -1.274 -0.514 -11.492 1.00 98.62 87 ASN A N 1
ATOM 639 C CA . ASN A 1 87 ? -1.289 0.092 -12.831 1.00 98.62 87 ASN A CA 1
ATOM 640 C C . ASN A 1 87 ? -2.677 0.166 -13.499 1.00 98.62 87 ASN A C 1
ATOM 642 O O . ASN A 1 87 ? -2.802 0.815 -14.538 1.00 98.62 87 ASN A O 1
ATOM 646 N N . GLY A 1 88 ? -3.710 -0.450 -12.917 1.00 98.31 88 GLY A N 1
ATOM 647 C CA . GLY A 1 88 ? -5.063 -0.451 -13.475 1.00 98.31 88 GLY A CA 1
ATOM 648 C C . GLY A 1 88 ? -5.295 -1.478 -14.591 1.00 98.31 88 GLY A C 1
ATOM 649 O O . GLY A 1 88 ? -6.342 -1.439 -15.232 1.00 98.31 88 GLY A O 1
ATOM 650 N N . ASP A 1 89 ? -4.364 -2.402 -14.846 1.00 98.25 89 ASP A N 1
ATOM 651 C CA . ASP A 1 89 ? -4.485 -3.402 -15.919 1.00 98.25 89 ASP A CA 1
ATOM 652 C C . ASP A 1 89 ? -5.314 -4.646 -15.534 1.00 98.25 89 ASP A C 1
ATOM 654 O O . ASP A 1 89 ? -5.550 -5.534 -16.362 1.00 98.25 89 ASP A O 1
ATOM 658 N N . GLY A 1 90 ? -5.777 -4.696 -14.281 1.00 97.38 90 GLY A N 1
ATOM 659 C CA . GLY A 1 90 ? -6.607 -5.766 -13.733 1.00 97.38 90 GLY A CA 1
ATOM 660 C C . GLY A 1 90 ? -5.810 -6.964 -13.216 1.00 97.38 90 GLY A C 1
ATOM 661 O O . GLY A 1 90 ? -6.400 -8.007 -12.924 1.00 97.38 90 GLY A O 1
ATOM 662 N N . ARG A 1 91 ? -4.482 -6.857 -13.113 1.00 97.50 91 ARG A N 1
ATOM 663 C CA . ARG A 1 91 ? -3.603 -7.904 -12.582 1.00 97.50 91 ARG A CA 1
ATOM 664 C C . ARG A 1 91 ? -3.111 -7.538 -11.188 1.00 97.50 91 ARG A C 1
ATOM 666 O O . ARG A 1 91 ? -3.044 -6.381 -10.799 1.00 97.50 91 ARG A O 1
ATOM 673 N N . GLY A 1 92 ? -2.770 -8.568 -10.417 1.00 97.81 92 GLY A N 1
ATOM 674 C CA . GLY A 1 92 ? -2.117 -8.387 -9.126 1.00 97.81 92 GLY A CA 1
ATOM 675 C C . GLY A 1 92 ? -0.646 -8.027 -9.315 1.00 97.81 92 GLY A C 1
ATOM 676 O O . GLY A 1 92 ? 0.150 -8.878 -9.718 1.00 97.81 92 GLY A O 1
ATOM 677 N N . ASP A 1 93 ? -0.309 -6.790 -8.988 1.00 98.75 93 ASP A N 1
ATOM 678 C CA . ASP A 1 93 ? 1.037 -6.250 -8.841 1.00 98.75 93 ASP A CA 1
ATOM 679 C C . ASP A 1 93 ? 1.492 -6.334 -7.376 1.00 98.75 93 ASP A C 1
ATOM 681 O O . ASP A 1 93 ? 0.712 -6.677 -6.483 1.00 98.75 93 ASP A O 1
ATOM 685 N N . LEU A 1 94 ? 2.758 -6.001 -7.111 1.00 98.62 94 LEU A N 1
ATOM 686 C CA . LEU A 1 94 ? 3.322 -5.934 -5.760 1.00 98.62 94 LEU A CA 1
ATOM 687 C C . LEU A 1 94 ? 3.943 -4.564 -5.493 1.00 98.62 94 LEU A C 1
ATOM 689 O O . LEU A 1 94 ? 4.652 -4.030 -6.344 1.00 98.62 94 LEU A O 1
ATOM 693 N N . ALA A 1 95 ? 3.767 -4.043 -4.283 1.00 98.69 95 ALA A N 1
ATOM 694 C CA . ALA A 1 95 ? 4.455 -2.848 -3.803 1.00 98.69 95 ALA A CA 1
ATOM 695 C C . ALA A 1 95 ? 5.001 -3.074 -2.391 1.00 98.69 95 ALA A C 1
ATOM 697 O O . ALA A 1 95 ? 4.502 -3.928 -1.654 1.00 98.69 95 ALA A O 1
ATOM 698 N N . MET A 1 96 ? 6.035 -2.322 -2.010 1.00 98.12 96 MET A N 1
ATOM 699 C CA . MET A 1 96 ? 6.595 -2.403 -0.661 1.00 98.12 96 MET A CA 1
ATOM 700 C C . MET A 1 96 ? 7.126 -1.075 -0.131 1.00 98.12 96 MET A C 1
ATOM 702 O O . MET A 1 96 ? 7.563 -0.211 -0.887 1.00 98.12 96 MET A O 1
ATOM 706 N N . THR A 1 97 ? 7.123 -0.934 1.192 1.00 97.75 97 THR A N 1
ATOM 707 C CA . THR A 1 97 ? 7.713 0.200 1.917 1.00 97.75 97 THR A CA 1
ATOM 708 C C . THR A 1 97 ? 8.093 -0.218 3.343 1.00 97.75 97 THR A C 1
ATOM 710 O O . THR A 1 97 ? 7.784 -1.333 3.757 1.00 97.75 97 THR A O 1
ATOM 713 N N . GLY A 1 98 ? 8.749 0.667 4.094 1.00 95.50 98 GLY A N 1
ATOM 714 C CA . GLY A 1 98 ? 8.956 0.522 5.541 1.00 95.50 98 GLY A CA 1
ATOM 715 C C . GLY A 1 98 ? 10.358 0.125 5.992 1.00 95.50 98 GLY A C 1
ATOM 716 O O . GLY A 1 98 ? 10.646 0.129 7.187 1.00 95.50 98 GLY A O 1
ATOM 717 N N . ALA A 1 99 ? 11.281 -0.153 5.067 1.00 94.56 99 ALA A N 1
ATOM 718 C CA . ALA A 1 99 ? 12.679 -0.312 5.454 1.00 94.56 99 ALA A CA 1
ATOM 719 C C . ALA A 1 99 ? 13.252 0.990 6.036 1.00 94.56 99 ALA A C 1
ATOM 721 O O . ALA A 1 99 ? 12.951 2.092 5.574 1.00 94.56 99 ALA A O 1
ATOM 722 N N . GLN A 1 100 ? 14.152 0.852 7.013 1.00 91.50 100 GLN A N 1
ATOM 723 C CA . GLN A 1 100 ? 14.696 1.964 7.806 1.00 91.50 100 GLN A CA 1
ATOM 724 C C . GLN A 1 100 ? 15.264 3.122 6.965 1.00 91.50 100 GLN A C 1
ATOM 726 O O . GLN A 1 100 ? 15.188 4.282 7.369 1.00 91.50 100 GLN A O 1
ATOM 731 N N . ASN A 1 101 ? 15.837 2.817 5.799 1.00 90.88 101 ASN A N 1
ATOM 732 C CA . ASN A 1 101 ? 16.457 3.798 4.906 1.00 90.88 101 ASN A CA 1
ATOM 733 C C . ASN A 1 101 ? 15.649 4.044 3.621 1.00 90.88 101 ASN A C 1
ATOM 735 O O . ASN A 1 101 ? 16.132 4.734 2.726 1.00 90.88 101 ASN A O 1
ATOM 739 N N . ALA A 1 102 ? 14.430 3.506 3.515 1.00 93.69 102 ALA A N 1
ATOM 740 C CA . ALA A 1 102 ? 13.606 3.652 2.322 1.00 93.69 102 ALA A CA 1
ATOM 741 C C . ALA A 1 102 ? 13.201 5.115 2.114 1.00 93.69 102 ALA A C 1
ATOM 743 O O . ALA A 1 102 ? 12.640 5.760 3.001 1.00 93.69 102 ALA A O 1
ATOM 744 N N . THR A 1 103 ? 13.483 5.647 0.930 1.00 96.62 103 THR A N 1
ATOM 745 C CA . THR A 1 103 ? 12.983 6.948 0.444 1.00 96.62 103 THR A CA 1
ATOM 746 C C . THR A 1 103 ? 12.100 6.784 -0.792 1.00 96.62 103 THR A C 1
ATOM 748 O O . THR A 1 103 ? 11.596 7.759 -1.346 1.00 96.62 103 THR A O 1
ATOM 751 N N . THR A 1 104 ? 11.909 5.542 -1.223 1.00 97.62 104 THR A N 1
ATOM 752 C CA . THR A 1 104 ? 11.228 5.160 -2.449 1.00 97.62 104 THR A CA 1
ATOM 753 C C . THR A 1 104 ? 10.168 4.101 -2.157 1.00 97.62 104 THR A C 1
ATOM 755 O O . THR A 1 104 ? 10.174 3.488 -1.087 1.00 97.62 104 THR A O 1
ATOM 758 N N . ILE A 1 105 ? 9.271 3.882 -3.118 1.00 98.50 105 ILE A N 1
ATOM 759 C CA . ILE A 1 105 ? 8.346 2.743 -3.129 1.00 98.50 105 ILE A CA 1
ATOM 760 C C . ILE A 1 105 ? 8.666 1.907 -4.373 1.00 98.50 105 ILE A C 1
ATOM 762 O O . ILE A 1 105 ? 8.377 2.336 -5.495 1.00 98.50 105 ILE A O 1
ATOM 766 N N . PRO A 1 106 ? 9.298 0.732 -4.213 1.00 98.38 106 PRO A N 1
ATOM 767 C CA . PRO A 1 106 ? 9.429 -0.229 -5.295 1.00 98.38 106 PRO A CA 1
ATOM 768 C C . PRO A 1 106 ? 8.067 -0.832 -5.652 1.00 98.38 106 PRO A C 1
ATOM 770 O O . PRO A 1 106 ? 7.328 -1.268 -4.768 1.00 98.38 106 PRO A O 1
ATOM 773 N N . VAL A 1 107 ? 7.777 -0.916 -6.950 1.00 98.75 107 VAL A N 1
ATOM 774 C CA . VAL A 1 107 ? 6.573 -1.560 -7.495 1.00 98.75 107 VAL A CA 1
ATOM 775 C C . VAL A 1 107 ? 6.992 -2.573 -8.554 1.00 98.75 107 VAL A C 1
ATOM 777 O O . VAL A 1 107 ? 7.783 -2.253 -9.443 1.00 98.75 107 VAL A O 1
ATOM 780 N N . ALA A 1 108 ? 6.492 -3.799 -8.445 1.00 98.75 108 ALA A N 1
ATOM 781 C CA . ALA A 1 108 ? 6.645 -4.855 -9.433 1.00 98.75 108 ALA A CA 1
ATOM 782 C C . ALA A 1 108 ? 5.305 -5.078 -10.145 1.00 98.75 108 ALA A C 1
ATOM 784 O O . ALA A 1 108 ? 4.393 -5.685 -9.585 1.00 98.75 108 ALA A O 1
ATOM 785 N N . PHE A 1 109 ? 5.217 -4.606 -11.388 1.00 98.75 109 PHE A N 1
ATOM 786 C CA . PHE A 1 109 ? 4.062 -4.761 -12.268 1.00 98.75 109 PHE A CA 1
ATOM 787 C C . PHE A 1 109 ? 4.037 -6.144 -12.907 1.00 98.75 109 PHE A C 1
ATOM 789 O O . PHE A 1 109 ? 5.034 -6.581 -13.490 1.00 98.75 109 PHE A O 1
ATOM 796 N N . SER A 1 110 ? 2.909 -6.837 -12.810 1.00 98.12 110 SER A N 1
ATOM 797 C CA . SER A 1 110 ? 2.752 -8.204 -13.290 1.00 98.12 110 SER A CA 1
ATOM 798 C C . SER A 1 110 ? 2.496 -8.264 -14.793 1.00 98.12 110 SER A C 1
ATOM 800 O O . SER A 1 110 ? 1.506 -7.766 -15.322 1.00 98.12 110 SER A O 1
ATOM 802 N N . ASN A 1 111 ? 3.326 -9.020 -15.509 1.00 97.31 111 ASN A N 1
ATOM 803 C CA . ASN A 1 111 ? 3.097 -9.288 -16.930 1.00 97.31 111 ASN A CA 1
ATOM 804 C C . ASN A 1 111 ? 2.076 -10.420 -17.169 1.00 97.31 111 ASN A C 1
ATOM 806 O O . ASN A 1 111 ? 1.873 -10.833 -18.313 1.00 97.31 111 ASN A O 1
ATOM 810 N N . GLY A 1 112 ? 1.446 -10.960 -16.116 1.00 94.56 112 GLY A N 1
ATOM 811 C CA . GLY A 1 112 ? 0.411 -12.002 -16.207 1.00 94.56 112 GLY A CA 1
ATOM 812 C C . GLY A 1 112 ? 0.920 -13.406 -16.568 1.00 94.56 112 GLY A C 1
ATOM 813 O O . GLY A 1 112 ? 0.155 -14.365 -16.585 1.00 94.56 112 GLY A O 1
ATOM 814 N N . ASN A 1 113 ? 2.218 -13.555 -16.830 1.00 91.81 113 ASN A N 1
ATOM 815 C CA . ASN A 1 113 ? 2.873 -14.820 -17.180 1.00 91.81 113 ASN A CA 1
ATOM 816 C C . ASN A 1 113 ? 3.894 -15.280 -16.119 1.00 91.81 113 ASN A C 1
ATOM 818 O O . ASN A 1 113 ? 4.750 -16.115 -16.407 1.00 91.81 113 ASN A O 1
ATOM 822 N N . GLY A 1 114 ? 3.817 -14.720 -14.906 1.00 90.88 114 GLY A N 1
ATOM 823 C CA . GLY A 1 114 ? 4.755 -14.990 -13.812 1.00 90.88 114 GLY A CA 1
ATOM 824 C C . GLY A 1 114 ? 6.068 -14.202 -13.891 1.00 90.88 114 GLY A C 1
ATOM 825 O O . GLY A 1 114 ? 7.003 -14.529 -13.162 1.00 90.88 114 GLY A O 1
ATOM 826 N N . THR A 1 115 ? 6.167 -13.201 -14.772 1.00 96.19 115 THR A N 1
ATOM 827 C CA . THR A 1 115 ? 7.279 -12.233 -14.820 1.00 96.19 115 THR A CA 1
ATOM 828 C C . THR A 1 115 ? 6.806 -10.843 -14.394 1.00 96.19 115 THR A C 1
ATOM 830 O O . THR A 1 115 ? 5.610 -10.556 -14.465 1.00 96.19 115 THR A O 1
ATOM 833 N N . PHE A 1 116 ? 7.743 -9.985 -13.979 1.00 98.19 116 PHE A N 1
ATOM 834 C CA . PHE A 1 116 ? 7.443 -8.647 -13.468 1.00 98.19 116 PHE A CA 1
ATOM 835 C C . PHE A 1 116 ? 8.347 -7.574 -14.082 1.00 98.19 116 PHE A C 1
ATOM 837 O O . PHE A 1 116 ? 9.551 -7.790 -14.241 1.00 98.19 116 PHE A O 1
ATOM 844 N N . GLY A 1 117 ? 7.775 -6.408 -14.384 1.00 98.12 117 GLY A N 1
ATOM 845 C CA . GLY A 1 117 ? 8.511 -5.170 -14.643 1.00 98.12 117 GLY A CA 1
ATOM 846 C C . GLY A 1 117 ? 8.621 -4.353 -13.358 1.00 98.12 117 GLY A C 1
ATOM 847 O O . GLY A 1 117 ? 7.619 -4.143 -12.688 1.00 98.12 117 GLY A O 1
ATOM 848 N N . VAL A 1 118 ? 9.823 -3.908 -12.986 1.00 98.50 118 VAL A N 1
ATOM 849 C CA . VAL A 1 118 ? 10.054 -3.246 -11.691 1.00 98.50 118 VAL A CA 1
ATOM 850 C C . VAL A 1 118 ? 10.390 -1.774 -11.880 1.00 98.50 118 VAL A C 1
ATOM 852 O O . VAL A 1 118 ? 11.301 -1.432 -12.632 1.00 98.50 118 VAL A O 1
ATOM 855 N N . THR A 1 119 ? 9.698 -0.916 -11.138 1.00 98.50 119 THR A N 1
ATOM 856 C CA . THR A 1 119 ? 10.005 0.510 -10.987 1.00 98.50 119 THR A CA 1
ATOM 857 C C . THR A 1 119 ? 10.350 0.824 -9.540 1.00 98.50 119 THR A C 1
ATOM 859 O O . THR A 1 119 ? 9.888 0.143 -8.626 1.00 98.50 119 THR A O 1
ATOM 862 N N . ASN A 1 120 ? 11.151 1.862 -9.313 1.00 98.12 120 ASN A N 1
ATOM 863 C CA . ASN A 1 120 ? 11.507 2.296 -7.968 1.00 98.12 120 ASN A CA 1
ATOM 864 C C . ASN A 1 120 ? 11.718 3.814 -7.955 1.00 98.12 120 ASN A C 1
ATOM 866 O O . ASN A 1 120 ? 12.771 4.300 -8.369 1.00 98.12 120 ASN A O 1
ATOM 870 N N . TYR A 1 121 ? 10.697 4.555 -7.525 1.00 98.38 121 TYR A N 1
ATOM 871 C CA . TYR A 1 121 ? 10.697 6.017 -7.528 1.00 98.38 121 TYR A CA 1
ATOM 872 C C . TYR A 1 121 ? 10.628 6.580 -6.113 1.00 98.38 121 TYR A C 1
ATOM 874 O O . TYR A 1 121 ? 10.014 5.996 -5.220 1.00 98.38 121 TYR A O 1
ATOM 882 N N . THR A 1 122 ? 11.251 7.742 -5.917 1.00 98.25 122 THR A N 1
ATOM 883 C CA . THR A 1 122 ? 11.160 8.506 -4.670 1.00 98.25 122 THR A CA 1
ATOM 884 C C . THR A 1 122 ? 9.722 8.922 -4.408 1.00 98.25 122 THR A C 1
ATOM 886 O O . THR A 1 122 ? 9.063 9.469 -5.291 1.00 98.25 122 THR A O 1
ATOM 889 N N . VAL A 1 123 ? 9.268 8.717 -3.173 1.00 98.19 123 VAL A N 1
ATOM 890 C CA . VAL A 1 123 ? 7.951 9.157 -2.710 1.00 98.19 123 VAL A CA 1
ATOM 891 C C . VAL A 1 123 ? 8.152 10.048 -1.483 1.00 98.19 123 VAL A C 1
ATOM 893 O O . VAL A 1 123 ? 8.773 9.610 -0.512 1.00 98.19 123 VAL A O 1
ATOM 896 N N . PRO A 1 124 ? 7.681 11.307 -1.499 1.00 96.19 124 PRO A N 1
ATOM 897 C CA . PRO A 1 124 ? 7.849 12.212 -0.368 1.00 96.19 124 PRO A CA 1
ATOM 898 C C . PRO A 1 124 ? 7.165 11.684 0.895 1.00 96.19 124 PRO A C 1
ATOM 900 O O . PRO A 1 124 ? 5.988 11.349 0.864 1.00 96.19 124 PRO A O 1
ATOM 903 N N . ASN A 1 125 ? 7.881 11.690 2.020 1.00 95.69 125 ASN A N 1
ATOM 904 C CA . ASN A 1 125 ? 7.388 11.432 3.381 1.00 95.69 125 ASN A CA 1
ATOM 905 C C . ASN A 1 125 ? 6.805 10.035 3.677 1.00 95.69 125 ASN A C 1
ATOM 907 O O . ASN A 1 125 ? 7.096 9.500 4.743 1.00 95.69 125 ASN A O 1
ATOM 911 N N . PHE A 1 126 ? 6.043 9.409 2.778 1.00 97.44 126 PHE A N 1
ATOM 912 C CA . PHE A 1 126 ? 5.360 8.142 3.049 1.00 97.44 126 PHE A CA 1
ATOM 913 C C . PHE A 1 126 ? 6.322 7.005 3.439 1.00 97.44 126 PHE A C 1
ATOM 915 O O . PHE A 1 126 ? 6.126 6.416 4.502 1.00 97.44 126 PHE A O 1
ATOM 922 N N . PRO A 1 127 ? 7.437 6.753 2.718 1.00 97.12 127 PRO A N 1
ATOM 923 C CA . PRO A 1 127 ? 8.437 5.780 3.162 1.00 97.12 127 PRO A CA 1
ATOM 924 C C . PRO A 1 127 ? 9.138 6.150 4.473 1.00 97.12 127 PRO A C 1
ATOM 926 O O . PRO A 1 127 ? 9.707 5.278 5.116 1.00 97.12 127 PRO A O 1
ATOM 929 N N . ILE A 1 128 ? 9.123 7.427 4.876 1.00 95.50 128 ILE A N 1
ATOM 930 C CA . ILE A 1 128 ? 9.701 7.887 6.146 1.00 95.50 128 ILE A CA 1
ATOM 931 C C . ILE A 1 128 ? 8.750 7.578 7.303 1.00 95.50 128 ILE A C 1
ATOM 933 O O . ILE A 1 128 ? 9.192 7.053 8.321 1.00 95.50 128 ILE A O 1
ATOM 937 N N . TRP A 1 129 ? 7.455 7.854 7.144 1.00 95.06 129 TRP A N 1
ATOM 938 C CA . TRP A 1 129 ? 6.435 7.505 8.136 1.00 95.06 129 TRP A CA 1
ATOM 939 C C . TRP A 1 129 ? 6.324 5.984 8.330 1.00 95.06 129 TRP A C 1
ATOM 941 O O . TRP A 1 129 ? 6.162 5.523 9.454 1.00 95.06 129 TRP A O 1
ATOM 951 N N . ALA A 1 130 ? 6.529 5.201 7.266 1.00 94.88 130 ALA A N 1
ATOM 952 C CA . ALA A 1 130 ? 6.534 3.737 7.312 1.00 94.88 130 ALA A CA 1
ATOM 953 C C . ALA A 1 130 ? 7.729 3.133 8.081 1.00 94.88 130 ALA A C 1
ATOM 955 O O . ALA A 1 130 ? 7.821 1.921 8.217 1.00 94.88 130 ALA A O 1
ATOM 956 N N . ARG A 1 131 ? 8.672 3.944 8.576 1.00 92.12 131 ARG A N 1
ATOM 957 C CA . ARG A 1 131 ? 9.783 3.462 9.422 1.00 92.12 131 ARG A CA 1
ATOM 958 C C . ARG A 1 131 ? 9.372 3.310 10.879 1.00 92.12 131 ARG A C 1
ATOM 960 O O . ARG A 1 131 ? 10.099 2.708 11.667 1.00 92.12 131 ARG A O 1
ATOM 967 N N . GLU A 1 132 ? 8.256 3.920 11.267 1.00 91.75 132 GLU A N 1
ATOM 968 C CA . GLU A 1 132 ? 7.784 3.853 12.638 1.00 91.75 132 GLU A CA 1
ATOM 969 C C . GLU A 1 132 ? 7.289 2.442 12.965 1.00 91.75 132 GLU A C 1
ATOM 971 O O . GLU A 1 132 ? 6.510 1.845 12.227 1.00 91.75 132 GLU A O 1
ATOM 976 N N . ALA A 1 133 ? 7.749 1.895 14.090 1.00 89.19 133 ALA A N 1
ATOM 977 C CA . ALA A 1 133 ? 7.408 0.538 14.485 1.00 89.19 133 ALA A CA 1
ATOM 978 C C . ALA A 1 133 ? 5.891 0.356 14.673 1.00 89.19 133 ALA A C 1
ATOM 980 O O . ALA A 1 133 ? 5.196 1.234 15.191 1.00 89.19 133 ALA A O 1
ATOM 981 N N . GLY A 1 134 ? 5.402 -0.826 14.291 1.00 89.62 134 GLY A N 1
ATOM 982 C CA . GLY A 1 134 ? 4.007 -1.231 14.480 1.00 89.62 134 GLY A CA 1
ATOM 983 C C . GLY A 1 134 ? 3.057 -0.831 13.353 1.00 89.62 134 GLY A C 1
ATOM 984 O O . GLY A 1 134 ? 1.894 -1.216 13.407 1.00 89.62 134 GLY A O 1
ATOM 985 N N . PHE A 1 135 ? 3.526 -0.115 12.323 1.00 93.44 135 PHE A N 1
ATOM 986 C CA . PHE A 1 135 ? 2.669 0.204 11.184 1.00 93.44 135 PHE A CA 1
ATOM 987 C C . PHE A 1 135 ? 2.142 -1.067 10.494 1.00 93.44 135 PHE A C 1
ATOM 989 O O . PHE A 1 135 ? 2.833 -2.085 10.403 1.00 93.44 135 PHE A O 1
ATOM 996 N N . GLN A 1 136 ? 0.923 -0.980 9.977 1.00 95.75 136 GLN A N 1
ATOM 997 C CA . GLN A 1 136 ? 0.281 -1.990 9.145 1.00 95.75 136 GLN A CA 1
ATOM 998 C C . GLN A 1 136 ? 0.058 -1.386 7.762 1.00 95.75 136 GLN A C 1
ATOM 1000 O O . GLN A 1 136 ? -0.637 -0.376 7.647 1.00 95.75 136 GLN A O 1
ATOM 1005 N N . LEU A 1 137 ? 0.674 -1.969 6.734 1.00 97.88 137 LEU A N 1
ATOM 1006 C CA . LEU A 1 137 ? 0.510 -1.568 5.339 1.00 97.88 137 LEU A CA 1
ATOM 1007 C C . LEU A 1 137 ? -0.672 -2.296 4.706 1.00 97.88 137 LEU A C 1
ATOM 1009 O O . LEU A 1 137 ? -0.782 -3.517 4.804 1.00 97.88 137 LEU A O 1
ATOM 1013 N N . VAL A 1 138 ? -1.508 -1.554 3.990 1.00 98.12 138 VAL A N 1
ATOM 1014 C CA . VAL A 1 138 ? -2.639 -2.098 3.239 1.00 98.12 138 VAL A CA 1
ATOM 1015 C C . VAL A 1 138 ? -2.695 -1.502 1.839 1.00 98.12 138 VAL A C 1
ATOM 1017 O O . VAL A 1 138 ? -2.260 -0.371 1.615 1.00 98.12 138 VAL A O 1
ATOM 1020 N N . ALA A 1 139 ? -3.241 -2.278 0.907 1.00 98.62 139 ALA A N 1
ATOM 1021 C CA . ALA A 1 139 ? -3.543 -1.840 -0.448 1.00 98.62 139 ALA A CA 1
ATOM 1022 C C . ALA A 1 139 ? -5.056 -1.870 -0.681 1.00 98.62 139 ALA A C 1
ATOM 1024 O O . ALA A 1 139 ? -5.731 -2.794 -0.228 1.00 98.62 139 ALA A O 1
ATOM 1025 N N . GLY A 1 140 ? -5.565 -0.871 -1.390 1.00 98.25 140 GLY A N 1
ATOM 1026 C CA . GLY A 1 140 ? -6.981 -0.695 -1.715 1.00 98.25 140 GLY A CA 1
ATOM 1027 C C . GLY A 1 140 ? -7.147 0.504 -2.641 1.00 98.25 140 GLY A C 1
ATOM 1028 O O . GLY A 1 140 ? -6.241 1.319 -2.715 1.00 98.25 140 GLY A O 1
ATOM 1029 N N . ASP A 1 141 ? -8.244 0.593 -3.380 1.00 98.38 141 ASP A N 1
ATOM 1030 C CA . ASP A 1 141 ? -8.561 1.757 -4.222 1.00 98.38 141 ASP A CA 1
ATOM 1031 C C . ASP A 1 141 ? -9.202 2.850 -3.353 1.00 98.38 141 ASP A C 1
ATOM 1033 O O . ASP A 1 141 ? -10.416 2.878 -3.185 1.00 98.38 141 ASP A O 1
ATOM 1037 N N . PHE A 1 142 ? -8.393 3.683 -2.693 1.00 98.25 142 PHE A N 1
ATOM 1038 C CA . PHE A 1 142 ? -8.874 4.633 -1.677 1.00 98.25 142 PHE A CA 1
ATOM 1039 C C . PHE A 1 142 ? -9.459 5.914 -2.295 1.00 98.25 142 PHE A C 1
ATOM 1041 O O . PHE A 1 142 ? -10.099 6.695 -1.586 1.00 98.25 142 PHE A O 1
ATOM 1048 N N . ASN A 1 143 ? -9.221 6.157 -3.588 1.00 97.69 143 ASN A N 1
ATOM 1049 C CA . ASN A 1 143 ? -9.697 7.337 -4.316 1.00 97.69 143 ASN A CA 1
ATOM 1050 C C . ASN A 1 143 ? -10.722 7.020 -5.427 1.00 97.69 143 ASN A C 1
ATOM 1052 O O . ASN A 1 143 ? -11.245 7.952 -6.040 1.00 97.69 143 ASN A O 1
ATOM 1056 N N . GLY A 1 144 ? -11.027 5.744 -5.674 1.00 97.31 144 GLY A N 1
ATOM 1057 C CA . GLY A 1 144 ? -12.031 5.293 -6.639 1.00 97.31 144 GLY A CA 1
ATOM 1058 C C . GLY A 1 144 ? -11.590 5.401 -8.098 1.00 97.31 144 GLY A C 1
ATOM 1059 O O . GLY A 1 144 ? -12.440 5.500 -8.987 1.00 97.31 144 GLY A O 1
ATOM 1060 N N . ASP A 1 145 ? -10.284 5.441 -8.371 1.00 97.94 145 ASP A N 1
ATOM 1061 C CA . ASP A 1 145 ? -9.760 5.607 -9.731 1.00 97.94 145 ASP A CA 1
ATOM 1062 C C . ASP A 1 145 ? -9.538 4.285 -10.488 1.00 97.94 145 ASP A C 1
ATOM 1064 O O . ASP A 1 145 ? -9.130 4.285 -11.657 1.00 97.94 145 ASP A O 1
ATOM 1068 N N . GLY A 1 146 ? -9.865 3.156 -9.855 1.00 97.44 146 GLY A N 1
ATOM 1069 C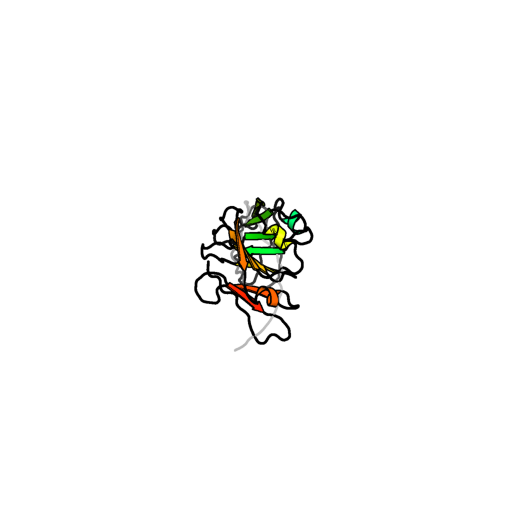 CA . GLY A 1 146 ? -9.731 1.811 -10.402 1.00 97.44 146 GLY A CA 1
ATOM 1070 C C . GLY A 1 146 ? -8.339 1.207 -10.219 1.00 97.44 146 GLY A C 1
ATOM 1071 O O . GLY A 1 146 ? -8.084 0.097 -10.709 1.00 97.44 146 GLY A O 1
ATOM 1072 N N . ARG A 1 147 ? -7.427 1.906 -9.535 1.00 98.62 147 ARG A N 1
ATOM 1073 C CA . ARG A 1 147 ? -6.088 1.418 -9.199 1.00 98.62 147 ARG A CA 1
ATOM 1074 C C . ARG A 1 147 ? -5.982 1.207 -7.703 1.00 98.62 147 ARG A C 1
ATOM 1076 O O . ARG A 1 147 ? -6.584 1.898 -6.898 1.00 98.62 147 ARG A O 1
ATOM 1083 N N . SER A 1 148 ? -5.178 0.227 -7.317 1.00 98.62 148 SER A N 1
ATOM 1084 C CA . SER A 1 148 ? -4.801 0.106 -5.919 1.00 98.62 148 SER A CA 1
ATOM 1085 C C . SER A 1 148 ? -3.844 1.227 -5.538 1.00 98.62 148 SER A C 1
ATOM 1087 O O . SER A 1 148 ? -2.881 1.522 -6.244 1.00 98.62 148 SER A O 1
ATOM 1089 N N . ASP A 1 149 ? -4.093 1.775 -4.368 1.00 98.62 149 ASP A N 1
ATOM 1090 C CA . ASP A 1 149 ? -3.290 2.733 -3.636 1.00 98.62 149 ASP A CA 1
ATOM 1091 C C . ASP A 1 149 ? -2.647 2.035 -2.431 1.00 98.62 149 ASP A C 1
ATOM 1093 O O . ASP A 1 149 ? -2.862 0.841 -2.195 1.00 98.62 149 ASP A O 1
ATOM 1097 N N . LEU A 1 150 ? -1.858 2.766 -1.642 1.00 98.56 150 LEU A N 1
ATOM 1098 C CA . LEU A 1 150 ? -1.367 2.273 -0.353 1.00 98.56 150 LEU A CA 1
ATOM 1099 C C . LEU A 1 150 ? -1.822 3.182 0.777 1.00 98.56 150 LEU A C 1
ATOM 1101 O O . LEU A 1 150 ? -1.798 4.403 0.660 1.00 98.56 150 LEU A O 1
ATOM 1105 N N . SER A 1 151 ? -2.142 2.579 1.910 1.00 97.88 151 SER A N 1
ATOM 1106 C CA . SER A 1 151 ? -2.390 3.283 3.161 1.00 97.88 151 SER A CA 1
ATOM 1107 C C . SER A 1 151 ? -1.703 2.544 4.298 1.00 97.88 151 SER A C 1
ATOM 1109 O O . SER A 1 151 ? -1.370 1.360 4.182 1.00 97.88 151 SER A O 1
ATOM 1111 N N . MET A 1 152 ? -1.444 3.244 5.395 1.00 96.44 152 MET A N 1
ATOM 1112 C CA . MET A 1 152 ? -0.931 2.605 6.597 1.00 96.44 152 MET A CA 1
ATOM 1113 C C . MET A 1 152 ? -1.457 3.250 7.867 1.00 96.44 152 MET A C 1
ATOM 1115 O O . MET A 1 152 ? -1.814 4.425 7.907 1.00 96.44 152 MET A O 1
ATOM 1119 N N . THR A 1 153 ? -1.481 2.462 8.932 1.00 96.00 153 THR A N 1
ATOM 1120 C CA . THR A 1 153 ? -1.933 2.902 10.252 1.00 96.00 153 THR A CA 1
ATOM 1121 C C . THR A 1 153 ? -1.301 2.040 11.347 1.00 96.00 153 THR A C 1
ATOM 1123 O O . THR A 1 153 ? -0.478 1.180 11.052 1.00 96.00 153 THR A O 1
ATOM 1126 N N . GLY A 1 154 ? -1.653 2.260 12.614 1.00 93.12 154 GLY A N 1
ATOM 1127 C CA . GLY A 1 154 ? -1.202 1.420 13.731 1.00 93.12 154 GLY A CA 1
ATOM 1128 C C . GLY A 1 154 ? 0.247 1.645 14.173 1.00 93.12 154 GLY A C 1
ATOM 1129 O O . GLY A 1 154 ? 0.730 0.950 15.062 1.00 93.12 154 GLY A O 1
ATOM 1130 N N . ALA A 1 155 ? 0.944 2.636 13.609 1.00 92.81 155 ALA A N 1
ATOM 1131 C CA . ALA A 1 155 ? 2.263 3.011 14.107 1.00 92.81 155 ALA A CA 1
ATOM 1132 C C . ALA A 1 155 ? 2.165 3.571 15.539 1.00 92.81 155 ALA A C 1
ATOM 1134 O O . ALA A 1 155 ? 1.158 4.181 15.914 1.00 92.81 155 ALA A O 1
ATOM 1135 N N . GLN A 1 156 ? 3.212 3.369 16.344 1.00 88.69 156 GLN A N 1
ATOM 1136 C CA . GLN A 1 156 ? 3.177 3.610 17.792 1.00 88.69 156 GLN A CA 1
ATOM 1137 C C . GLN A 1 156 ? 2.641 4.996 18.187 1.00 88.69 156 GLN A C 1
ATOM 1139 O O . GLN A 1 156 ? 1.888 5.088 19.153 1.00 88.69 156 GLN A O 1
ATOM 1144 N N . ASN A 1 157 ? 2.984 6.061 17.466 1.00 86.94 157 ASN A N 1
ATOM 1145 C CA . ASN A 1 157 ? 2.550 7.438 17.720 1.00 86.94 157 ASN A CA 1
ATOM 1146 C C . ASN A 1 157 ? 1.645 7.987 16.606 1.00 86.94 157 ASN A C 1
ATOM 1148 O O . ASN A 1 157 ? 1.437 9.201 16.519 1.00 86.94 157 ASN A O 1
ATOM 1152 N N . ALA A 1 158 ? 1.090 7.112 15.763 1.00 88.94 158 ALA A N 1
ATOM 1153 C CA . ALA A 1 158 ? 0.201 7.521 14.691 1.00 88.94 158 ALA A CA 1
ATOM 1154 C C . ALA A 1 158 ? -1.080 8.141 15.251 1.00 88.94 158 ALA A C 1
ATOM 1156 O O . ALA A 1 158 ? -1.761 7.601 16.122 1.00 88.94 158 ALA A O 1
ATOM 1157 N N . THR A 1 159 ? -1.420 9.291 14.692 1.00 91.75 159 THR A N 1
ATOM 1158 C CA . THR A 1 159 ? -2.692 9.987 14.915 1.00 91.75 159 THR A CA 1
ATOM 1159 C C . THR A 1 159 ? -3.353 10.405 13.597 1.00 91.75 159 THR A C 1
ATOM 1161 O O . THR A 1 159 ? -4.412 11.027 13.550 1.00 91.75 159 THR A O 1
ATOM 1164 N N . THR A 1 160 ? -2.708 10.029 12.502 1.00 95.12 160 THR A N 1
ATOM 1165 C CA . THR A 1 160 ? -3.099 10.302 11.131 1.00 95.12 160 THR A CA 1
ATOM 1166 C C . THR A 1 160 ? -3.119 8.985 10.362 1.00 95.12 160 THR A C 1
ATOM 1168 O O . THR A 1 160 ? -2.540 7.993 10.814 1.00 95.12 160 THR A O 1
ATOM 1171 N N . ILE A 1 161 ? -3.807 8.974 9.223 1.00 96.12 161 ILE A N 1
ATOM 1172 C CA . ILE A 1 161 ? -3.753 7.881 8.251 1.00 96.12 161 ILE A CA 1
ATOM 1173 C C . ILE A 1 161 ? -3.134 8.454 6.975 1.00 96.12 161 ILE A C 1
ATOM 1175 O O . ILE A 1 161 ? -3.814 9.168 6.231 1.00 96.12 161 ILE A O 1
ATOM 1179 N N . PRO A 1 162 ? -1.834 8.221 6.742 1.00 96.50 162 PRO A N 1
ATOM 1180 C CA . PRO A 1 162 ? -1.208 8.563 5.481 1.00 96.50 162 PRO A CA 1
ATOM 1181 C C . PRO A 1 162 ? -1.646 7.598 4.382 1.00 96.50 162 PRO A C 1
ATOM 1183 O O . PRO A 1 162 ? -1.736 6.389 4.601 1.00 96.50 162 PRO A O 1
ATOM 1186 N N . ALA A 1 163 ? -1.839 8.140 3.184 1.00 97.25 163 ALA A N 1
ATOM 1187 C CA . ALA A 1 163 ? -2.134 7.379 1.982 1.00 97.25 163 ALA A CA 1
ATOM 1188 C C . ALA A 1 163 ? -1.262 7.855 0.817 1.00 97.25 163 ALA A C 1
ATOM 1190 O O . ALA A 1 163 ? -0.818 9.008 0.767 1.00 97.25 163 ALA A O 1
ATOM 1191 N N . VAL A 1 164 ? -1.009 6.953 -0.123 1.00 98.31 164 VAL A N 1
ATOM 1192 C CA . VAL A 1 164 ? -0.376 7.262 -1.398 1.00 98.31 164 VAL A CA 1
ATOM 1193 C C . VAL A 1 164 ? -1.204 6.730 -2.550 1.00 98.31 164 VAL A C 1
ATOM 1195 O O . VAL A 1 164 ? -1.433 5.528 -2.649 1.00 98.31 164 VAL A O 1
ATOM 1198 N N . PHE A 1 165 ? -1.617 7.642 -3.425 1.00 98.38 165 PHE A N 1
ATOM 1199 C CA . PHE A 1 165 ? -2.469 7.351 -4.569 1.00 98.38 165 PHE A CA 1
ATOM 1200 C C . PHE A 1 165 ? -1.622 7.011 -5.786 1.00 98.38 165 PHE A C 1
ATOM 1202 O O . PHE A 1 165 ? -0.738 7.794 -6.155 1.00 98.38 165 PHE A O 1
ATOM 1209 N N . SER A 1 166 ? -1.848 5.849 -6.390 1.00 98.62 166 SER A N 1
ATOM 1210 C CA . SER A 1 166 ? -1.053 5.398 -7.530 1.00 98.62 166 SER A CA 1
ATOM 1211 C C . SER A 1 166 ? -1.339 6.252 -8.762 1.00 98.62 166 SER A C 1
ATOM 1213 O O . SER A 1 166 ? -2.483 6.530 -9.101 1.00 98.62 166 SER A O 1
ATOM 1215 N N . ASN A 1 167 ? -0.298 6.629 -9.505 1.00 98.62 167 ASN A N 1
ATOM 1216 C CA . ASN A 1 167 ? -0.444 7.234 -10.835 1.00 98.62 167 ASN A CA 1
ATOM 1217 C C . ASN A 1 167 ? -0.362 6.196 -11.968 1.00 98.62 167 ASN A C 1
ATOM 1219 O O . ASN A 1 167 ? -0.302 6.558 -13.143 1.00 98.62 167 ASN A O 1
ATOM 1223 N N . GLY A 1 168 ? -0.326 4.904 -11.641 1.00 98.44 168 GLY A N 1
ATOM 1224 C CA . GLY A 1 168 ? -0.325 3.805 -12.608 1.00 98.44 168 GLY A CA 1
ATOM 1225 C C . GLY A 1 168 ? 1.022 3.496 -13.268 1.00 98.44 168 GLY A C 1
ATOM 1226 O O . GLY A 1 168 ? 1.157 2.507 -13.979 1.00 98.44 168 GLY A O 1
ATOM 1227 N N . ASN A 1 169 ? 2.038 4.322 -13.026 1.00 98.44 169 ASN A N 1
ATOM 1228 C CA . ASN A 1 169 ? 3.382 4.184 -13.597 1.00 98.44 169 ASN A CA 1
ATOM 1229 C C . ASN A 1 169 ? 4.473 3.970 -12.531 1.00 98.44 169 ASN A C 1
ATOM 1231 O O . ASN A 1 169 ? 5.661 4.103 -12.822 1.00 98.44 169 ASN A O 1
ATOM 1235 N N . GLY A 1 170 ? 4.069 3.688 -11.289 1.00 98.00 170 GLY A N 1
ATOM 1236 C CA . GLY A 1 170 ? 4.962 3.490 -10.143 1.00 98.00 170 GLY A CA 1
ATOM 1237 C C . GLY A 1 170 ? 5.291 4.773 -9.379 1.00 98.00 170 GLY A C 1
ATOM 1238 O O . GLY A 1 170 ? 6.019 4.722 -8.390 1.00 98.00 170 GLY A O 1
ATOM 1239 N N . THR A 1 171 ? 4.774 5.923 -9.818 1.00 98.62 171 THR A N 1
ATOM 1240 C CA . THR A 1 171 ? 4.787 7.165 -9.034 1.00 98.62 171 THR A CA 1
ATOM 1241 C C . THR A 1 171 ? 3.497 7.309 -8.233 1.00 98.62 171 THR A C 1
ATOM 1243 O O . THR A 1 171 ? 2.475 6.723 -8.593 1.00 98.62 171 THR A O 1
ATOM 1246 N N . PHE A 1 172 ? 3.544 8.112 -7.169 1.00 98.62 172 PHE A N 1
ATOM 1247 C CA . PHE A 1 172 ? 2.427 8.267 -6.246 1.00 98.62 172 PHE A CA 1
ATOM 1248 C C . PHE A 1 172 ? 2.196 9.726 -5.839 1.00 98.62 172 PHE A C 1
ATOM 1250 O O . PHE A 1 172 ? 3.154 10.469 -5.607 1.00 98.62 172 PHE A O 1
ATOM 1257 N N . GLY A 1 173 ? 0.929 10.118 -5.706 1.00 98.06 173 GLY A N 1
ATOM 1258 C CA . GLY A 1 173 ? 0.525 11.294 -4.929 1.00 98.06 173 GLY A CA 1
ATOM 1259 C C . GLY A 1 173 ? 0.482 10.949 -3.440 1.00 98.06 173 GLY A C 1
ATOM 1260 O O . GLY A 1 173 ? 0.170 9.819 -3.099 1.00 98.06 173 GLY A O 1
ATOM 1261 N N . VAL A 1 174 ? 0.808 11.885 -2.545 1.00 97.94 174 VAL A N 1
ATOM 1262 C CA . VAL A 1 174 ? 0.891 11.623 -1.094 1.00 97.94 174 VAL A CA 1
ATOM 1263 C C . VAL A 1 174 ? -0.125 12.482 -0.356 1.00 97.94 174 VAL A C 1
ATOM 1265 O O . VAL A 1 174 ? -0.176 13.693 -0.569 1.00 97.94 174 VAL A O 1
ATOM 1268 N N . THR A 1 175 ? -0.868 11.879 0.565 1.00 96.62 175 THR A N 1
ATOM 1269 C CA . THR A 1 175 ? -1.726 12.585 1.518 1.00 96.62 175 THR A CA 1
ATOM 1270 C C . THR A 1 175 ? -1.474 12.091 2.935 1.00 96.62 175 THR A C 1
ATOM 1272 O O . THR A 1 175 ? -0.949 11.000 3.167 1.00 96.62 175 THR A O 1
ATOM 1275 N N . ASN A 1 176 ? -1.800 12.939 3.907 1.00 95.69 176 ASN A N 1
ATOM 1276 C 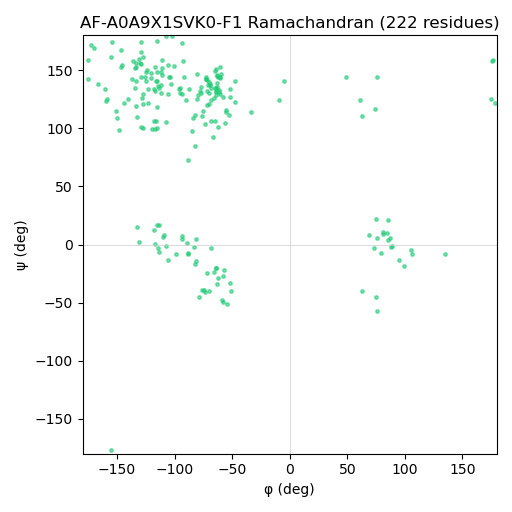CA . ASN A 1 176 ? -1.766 12.558 5.305 1.00 95.69 176 ASN A CA 1
ATOM 1277 C C . ASN A 1 176 ? -2.790 13.368 6.091 1.00 95.69 176 ASN A C 1
ATOM 1279 O O . ASN A 1 176 ? -2.668 14.591 6.190 1.00 95.69 176 ASN A O 1
ATOM 1283 N N . SER A 1 177 ? -3.790 12.680 6.632 1.00 94.00 177 SER A N 1
ATOM 1284 C CA . SER A 1 177 ? -4.963 13.311 7.230 1.00 94.00 177 SER A CA 1
ATOM 1285 C C . SER A 1 177 ? -5.180 12.822 8.652 1.00 94.00 177 SER A C 1
ATOM 1287 O O . SER A 1 177 ? -4.957 11.655 8.974 1.00 94.00 177 SER A O 1
ATOM 1289 N N . TRP A 1 178 ? -5.638 13.727 9.514 1.00 93.25 178 TRP A N 1
ATOM 1290 C CA . TRP A 1 178 ? -6.056 13.381 10.868 1.00 93.25 178 TRP A CA 1
ATOM 1291 C C . TRP A 1 178 ? -7.268 12.450 10.840 1.00 93.25 178 TRP A C 1
ATOM 1293 O O . TRP A 1 178 ? -8.259 12.750 10.176 1.00 93.25 178 TRP A O 1
ATOM 1303 N N . VAL A 1 179 ? -7.208 11.359 11.608 1.00 92.19 179 VAL A N 1
ATOM 1304 C CA . VAL A 1 179 ? -8.333 10.433 11.786 1.00 92.19 179 VAL A CA 1
ATOM 1305 C C . VAL A 1 179 ? -8.478 10.122 13.268 1.00 92.19 179 VAL A C 1
ATOM 1307 O O . VAL A 1 179 ? -7.563 9.607 13.910 1.00 92.19 179 VAL A O 1
ATOM 1310 N N . SER A 1 180 ? -9.639 10.456 13.827 1.00 88.62 180 SER A N 1
ATOM 1311 C CA . SER A 1 180 ? -9.906 10.278 15.254 1.00 88.62 180 SER A CA 1
ATOM 1312 C C . SER A 1 180 ? -10.080 8.799 15.608 1.00 88.62 180 SER A C 1
ATOM 1314 O O . SER A 1 180 ? -10.833 8.088 14.947 1.00 88.62 180 SER A O 1
ATOM 1316 N N . GLY A 1 181 ? -9.409 8.341 16.668 1.00 88.81 181 GLY A N 1
ATOM 1317 C CA . GLY A 1 181 ? -9.580 7.008 17.264 1.00 88.81 181 GLY A CA 1
ATOM 1318 C C . GLY A 1 181 ? -8.963 5.850 16.473 1.00 88.81 181 GLY A C 1
ATOM 1319 O O . GLY A 1 181 ? -8.259 5.031 17.059 1.00 88.81 181 GLY A O 1
ATOM 1320 N N . PHE A 1 182 ? -9.149 5.805 15.152 1.00 93.25 182 PHE A N 1
ATOM 1321 C CA . PHE A 1 182 ? -8.771 4.655 14.324 1.00 93.25 182 PHE A CA 1
ATOM 1322 C C . PHE A 1 182 ? -7.278 4.284 14.400 1.00 93.25 182 PHE A C 1
ATOM 1324 O O . PHE A 1 182 ? -6.988 3.125 14.701 1.00 93.25 182 PHE A O 1
ATOM 1331 N N . PRO A 1 183 ? -6.313 5.220 14.248 1.00 93.50 183 PRO A N 1
ATOM 1332 C CA . PRO A 1 183 ? -4.893 4.876 14.371 1.00 93.50 183 PRO A CA 1
ATOM 1333 C C . PRO A 1 183 ? -4.502 4.359 15.761 1.00 93.50 183 PRO A C 1
ATOM 1335 O O . PRO A 1 183 ? -3.592 3.543 15.888 1.00 93.50 183 PRO A O 1
ATOM 1338 N N . VAL A 1 184 ? -5.211 4.808 16.802 1.00 90.81 184 VAL A N 1
ATOM 1339 C CA . VAL A 1 184 ? -4.978 4.392 18.191 1.00 90.81 184 VAL A CA 1
ATOM 1340 C C . VAL A 1 184 ? -5.487 2.977 18.437 1.00 90.81 184 VAL A C 1
ATOM 1342 O O . VAL A 1 184 ? -4.813 2.216 19.125 1.00 90.81 184 VAL A O 1
ATOM 1345 N N . TRP A 1 185 ? -6.632 2.602 17.867 1.00 91.31 185 TRP A N 1
ATOM 1346 C CA . TRP A 1 185 ? -7.118 1.224 17.943 1.00 91.31 185 TRP A CA 1
ATOM 1347 C C . TRP A 1 185 ? -6.245 0.284 17.107 1.00 91.31 185 TRP A C 1
ATOM 1349 O O . TRP A 1 185 ? -5.897 -0.795 17.567 1.00 91.31 185 TRP A O 1
ATOM 1359 N N . ALA A 1 186 ? -5.800 0.712 15.923 1.00 92.50 186 ALA A N 1
ATOM 1360 C CA . ALA A 1 186 ? -5.007 -0.123 15.017 1.00 92.50 186 ALA A CA 1
ATOM 1361 C C . ALA A 1 186 ? -3.635 -0.545 15.573 1.00 92.50 186 ALA A C 1
ATOM 1363 O O . ALA A 1 186 ? -3.052 -1.510 15.080 1.00 92.50 186 ALA A O 1
ATOM 1364 N N . ARG A 1 187 ? -3.102 0.166 16.576 1.00 90.12 187 ARG A N 1
ATOM 1365 C CA . ARG A 1 187 ? -1.817 -0.173 17.211 1.00 90.12 187 ARG A CA 1
ATOM 1366 C C . ARG A 1 187 ? -1.938 -1.153 18.381 1.00 90.12 187 ARG A C 1
ATOM 1368 O O . ARG A 1 187 ? -0.909 -1.565 18.915 1.00 90.12 187 ARG A O 1
ATOM 1375 N N . GLU A 1 188 ? -3.144 -1.499 18.843 1.00 88.44 188 GLU A N 1
ATOM 1376 C CA . GLU A 1 188 ? -3.259 -2.457 19.951 1.00 88.44 188 GLU A CA 1
ATOM 1377 C C . GLU A 1 188 ? -2.919 -3.880 19.488 1.00 88.44 188 GLU A C 1
ATOM 1379 O O . GLU A 1 188 ? -3.209 -4.296 18.363 1.00 88.44 188 GLU A O 1
ATOM 1384 N N . ALA A 1 189 ? -2.281 -4.645 20.375 1.00 85.00 189 ALA A N 1
ATOM 1385 C CA . ALA A 1 189 ? -1.798 -5.979 20.055 1.00 85.00 189 ALA A CA 1
ATOM 1386 C C . ALA A 1 189 ? -2.947 -6.917 19.646 1.00 85.00 189 ALA A C 1
ATOM 1388 O O . ALA A 1 189 ? -3.936 -7.070 20.362 1.00 85.00 189 ALA A O 1
ATOM 1389 N N . GLY A 1 190 ? -2.774 -7.593 18.510 1.00 86.12 190 GLY A N 1
ATOM 1390 C CA . GLY A 1 190 ? -3.743 -8.550 17.971 1.00 86.12 190 GLY A CA 1
ATOM 1391 C C . GLY A 1 190 ? -4.713 -7.958 16.951 1.00 86.12 190 GLY A C 1
ATOM 1392 O O . GLY A 1 190 ? -5.330 -8.724 16.217 1.00 86.12 190 GLY A O 1
ATOM 1393 N N . TYR A 1 191 ? -4.810 -6.632 16.830 1.00 90.56 191 TYR A N 1
ATOM 1394 C CA . TYR A 1 191 ? -5.568 -6.043 15.733 1.00 90.56 191 TYR A CA 1
ATOM 1395 C C . TYR A 1 191 ? -4.849 -6.190 14.391 1.00 90.56 191 TYR A C 1
ATOM 1397 O O . TYR A 1 191 ? -3.628 -6.082 14.290 1.00 90.56 191 TYR A O 1
ATOM 1405 N N . GLN A 1 192 ? -5.641 -6.427 13.356 1.00 92.75 192 GLN A N 1
ATOM 1406 C CA . GLN A 1 192 ? -5.273 -6.485 11.952 1.00 92.75 192 GLN A CA 1
ATOM 1407 C C . GLN A 1 192 ? -6.119 -5.466 11.202 1.00 92.75 192 GLN A C 1
ATOM 1409 O O . GLN A 1 192 ? -7.333 -5.390 11.411 1.00 92.75 192 GLN A O 1
ATOM 1414 N N . VAL A 1 193 ? -5.473 -4.697 10.337 1.00 95.56 193 VAL A N 1
ATOM 1415 C CA . VAL A 1 193 ? -6.127 -3.733 9.458 1.00 95.56 193 VAL A CA 1
ATOM 1416 C C . VAL A 1 193 ? -6.358 -4.402 8.112 1.00 95.56 193 VAL A C 1
ATOM 1418 O O . VAL A 1 193 ? -5.445 -4.996 7.540 1.00 95.56 193 VAL A O 1
ATOM 1421 N N . VAL A 1 194 ? -7.578 -4.301 7.601 1.00 96.38 194 VAL A N 1
ATOM 1422 C CA . VAL A 1 194 ? -7.945 -4.785 6.268 1.00 96.38 194 VAL A CA 1
ATOM 1423 C C . VAL A 1 194 ? -8.564 -3.654 5.467 1.00 96.38 194 VAL A C 1
ATOM 1425 O O . VAL A 1 194 ? -9.205 -2.771 6.038 1.00 96.38 194 VAL A O 1
ATOM 1428 N N . ALA A 1 195 ? -8.364 -3.694 4.153 1.00 97.62 195 ALA A N 1
ATOM 1429 C CA . ALA A 1 195 ? -8.992 -2.771 3.224 1.00 97.62 195 ALA A CA 1
ATOM 1430 C C . ALA A 1 195 ? -10.126 -3.461 2.457 1.00 97.62 195 ALA A C 1
ATOM 1432 O O . ALA A 1 195 ? -10.023 -4.648 2.132 1.00 97.62 195 ALA A O 1
ATOM 1433 N N . GLY A 1 196 ? -11.193 -2.724 2.171 1.00 96.88 196 GLY A N 1
ATOM 1434 C CA . GLY A 1 196 ? -12.326 -3.203 1.384 1.00 96.88 196 GLY A CA 1
ATOM 1435 C C . GLY A 1 196 ? -13.441 -2.170 1.324 1.00 96.88 196 GLY A C 1
ATOM 1436 O O . GLY A 1 196 ? -13.500 -1.301 2.178 1.00 96.88 196 GLY A O 1
ATOM 1437 N N . ASP A 1 197 ? -14.300 -2.262 0.316 1.00 97.44 197 ASP A N 1
ATOM 1438 C CA . ASP A 1 197 ? -15.491 -1.415 0.188 1.00 97.44 197 ASP A CA 1
ATOM 1439 C C . ASP A 1 197 ? -16.544 -1.866 1.214 1.00 97.44 197 ASP A C 1
ATOM 1441 O O . ASP A 1 197 ? -17.139 -2.943 1.072 1.00 97.44 197 ASP A O 1
ATOM 1445 N N . PHE A 1 198 ? -16.698 -1.102 2.300 1.00 97.44 198 PHE A N 1
ATOM 1446 C CA . PHE A 1 198 ? -17.585 -1.458 3.410 1.00 97.44 198 PHE A CA 1
ATOM 1447 C C . PHE A 1 198 ? -18.870 -0.626 3.440 1.00 97.44 198 PHE A C 1
ATOM 1449 O O . PHE A 1 198 ? -19.807 -1.020 4.145 1.00 97.44 198 PHE A O 1
ATOM 1456 N N . ASP A 1 199 ? -18.951 0.470 2.685 1.00 97.00 199 ASP A N 1
ATOM 1457 C CA . ASP A 1 199 ? -20.137 1.326 2.596 1.00 97.00 199 ASP A CA 1
ATOM 1458 C C . ASP A 1 199 ? -20.830 1.332 1.216 1.00 97.00 199 ASP A C 1
ATOM 1460 O O . ASP A 1 199 ? -21.958 1.822 1.100 1.00 97.00 199 ASP A O 1
ATOM 1464 N N . GLY A 1 200 ? -20.240 0.678 0.214 1.00 96.31 200 GLY A N 1
ATOM 1465 C CA . GLY A 1 200 ? -20.805 0.470 -1.116 1.00 96.31 200 GLY A CA 1
ATOM 1466 C C . GLY A 1 200 ? -20.553 1.617 -2.090 1.00 96.31 200 GLY A C 1
ATOM 1467 O O . GLY A 1 200 ? -21.313 1.756 -3.055 1.00 96.31 200 GLY A O 1
ATOM 1468 N N . ASP A 1 201 ? -19.547 2.455 -1.843 1.00 96.69 201 ASP A N 1
ATOM 1469 C CA . ASP A 1 201 ? -19.218 3.605 -2.685 1.00 96.69 201 ASP A CA 1
ATOM 1470 C C . ASP A 1 201 ? -18.155 3.320 -3.764 1.00 96.69 201 ASP A C 1
ATOM 1472 O O . ASP A 1 201 ? -17.789 4.223 -4.524 1.00 96.69 201 ASP A O 1
ATOM 1476 N N . TYR A 1 202 ? -17.729 2.056 -3.883 1.00 95.44 202 TYR A N 1
ATOM 1477 C CA . TYR A 1 202 ? -16.688 1.562 -4.790 1.00 95.44 202 TYR A CA 1
ATOM 1478 C C . TYR A 1 202 ? -15.263 2.026 -4.473 1.00 95.44 202 TYR A C 1
ATOM 1480 O O . TYR A 1 202 ? -14.352 1.741 -5.254 1.00 95.44 202 TYR A O 1
ATOM 1488 N N . ARG A 1 203 ? -15.041 2.681 -3.334 1.00 97.25 203 ARG A N 1
ATOM 1489 C CA . ARG A 1 203 ? -13.714 2.943 -2.784 1.00 97.25 203 ARG A CA 1
ATOM 1490 C C . ARG A 1 203 ? -13.424 1.936 -1.682 1.00 97.25 203 ARG A C 1
ATOM 1492 O O . ARG A 1 203 ? -14.299 1.345 -1.063 1.00 97.25 203 ARG A O 1
ATOM 1499 N N . SER A 1 204 ? -12.148 1.673 -1.462 1.00 98.06 204 SER A N 1
ATOM 1500 C CA . SER A 1 204 ? -11.706 0.871 -0.332 1.00 98.06 204 SER A CA 1
ATOM 1501 C C . SER A 1 204 ? -11.734 1.716 0.931 1.00 98.06 204 SER A C 1
ATOM 1503 O O . SER A 1 204 ? -11.164 2.797 0.981 1.00 98.06 204 SER A O 1
ATOM 1505 N N . ASP A 1 205 ? -12.313 1.171 1.984 1.00 97.88 205 ASP A N 1
ATOM 1506 C CA . ASP A 1 205 ? -12.261 1.678 3.345 1.00 97.88 205 ASP A CA 1
ATOM 1507 C C . ASP A 1 205 ? -11.263 0.867 4.168 1.00 97.88 205 ASP A C 1
ATOM 1509 O O . ASP A 1 205 ? -10.654 -0.089 3.682 1.00 97.88 205 ASP A O 1
ATOM 1513 N N . LEU A 1 206 ? -11.103 1.223 5.441 1.00 97.38 206 LEU A N 1
ATOM 1514 C CA . LEU A 1 206 ? -10.307 0.453 6.390 1.00 97.38 206 LEU A CA 1
ATOM 1515 C C . LEU A 1 206 ? -11.187 -0.124 7.495 1.00 97.38 206 LEU A C 1
ATOM 1517 O O . LEU A 1 206 ? -11.989 0.588 8.094 1.00 97.38 206 LEU A O 1
ATOM 1521 N N . ALA A 1 207 ? -10.966 -1.390 7.836 1.00 96.69 207 ALA A N 1
ATOM 1522 C CA . ALA A 1 207 ? -11.557 -2.042 8.998 1.00 96.69 207 ALA A CA 1
ATOM 1523 C C . ALA A 1 207 ? -10.474 -2.616 9.909 1.00 96.69 207 ALA A C 1
ATOM 1525 O O . ALA A 1 207 ? -9.412 -3.029 9.444 1.00 96.69 207 ALA A O 1
ATOM 1526 N N . ILE A 1 208 ? -10.761 -2.679 11.209 1.00 94.06 208 ILE A N 1
ATOM 1527 C CA . ILE A 1 208 ? -9.878 -3.300 12.199 1.00 94.06 208 ILE A CA 1
ATOM 1528 C C . ILE A 1 208 ? -10.585 -4.500 12.832 1.00 94.06 208 ILE A C 1
ATOM 1530 O O . ILE A 1 208 ? -11.727 -4.393 13.277 1.00 94.06 208 ILE A O 1
ATOM 1534 N N . SER A 1 209 ? -9.899 -5.643 12.912 1.00 91.00 209 SER A N 1
ATOM 1535 C CA . SER A 1 209 ? -10.404 -6.849 13.583 1.00 91.00 209 SER A CA 1
ATOM 1536 C C . SER A 1 209 ? -9.285 -7.655 14.246 1.00 91.00 209 SER A C 1
ATOM 1538 O O . SER A 1 209 ? -8.114 -7.414 13.986 1.00 91.00 209 SER A O 1
ATOM 1540 N N . GLY A 1 210 ? -9.622 -8.619 15.105 1.00 83.25 210 GLY A N 1
ATOM 1541 C CA . GLY A 1 210 ? -8.670 -9.625 15.601 1.00 83.25 210 GLY A CA 1
ATOM 1542 C C . GLY A 1 210 ? -8.184 -9.474 17.046 1.00 83.25 210 GLY A C 1
ATOM 1543 O O . GLY A 1 210 ? -7.566 -10.408 17.560 1.00 83.25 210 GLY A O 1
ATOM 1544 N N . ALA A 1 211 ? -8.489 -8.380 17.753 1.00 81.06 211 ALA A N 1
ATOM 1545 C CA . ALA A 1 211 ? -8.158 -8.314 19.178 1.00 81.06 211 ALA A CA 1
ATOM 1546 C C . ALA A 1 211 ? -9.030 -9.281 19.997 1.00 81.06 211 ALA A C 1
ATOM 1548 O O . ALA A 1 211 ? -10.238 -9.383 19.791 1.00 81.06 211 ALA A O 1
ATOM 1549 N N . GLN A 1 212 ? -8.412 -9.966 20.965 1.00 73.06 212 GLN A N 1
ATOM 1550 C CA . GLN A 1 212 ? -9.034 -11.054 21.741 1.00 73.06 212 GLN A CA 1
ATOM 1551 C C . GLN A 1 212 ? -10.314 -10.640 22.485 1.00 73.06 212 GLN A C 1
ATOM 1553 O O . GLN A 1 212 ? -11.178 -11.479 22.725 1.00 73.06 212 GLN A O 1
ATOM 1558 N N . SER A 1 213 ? -10.434 -9.358 22.833 1.00 77.50 213 SER A N 1
ATOM 1559 C CA . SER A 1 213 ? -11.574 -8.795 23.567 1.00 77.50 213 SER A CA 1
ATOM 1560 C C . SER A 1 213 ? -12.450 -7.874 22.710 1.00 77.50 213 SER A C 1
ATOM 1562 O O . SER A 1 213 ? -13.336 -7.213 23.251 1.00 77.50 213 SER A O 1
ATOM 1564 N N . ALA A 1 214 ? -12.197 -7.777 21.399 1.00 81.88 214 ALA A N 1
ATOM 1565 C CA . ALA A 1 214 ? -12.970 -6.904 20.525 1.00 81.88 214 ALA A CA 1
ATOM 1566 C C . ALA A 1 214 ? -14.406 -7.421 20.370 1.00 81.88 214 ALA A C 1
ATOM 1568 O O . ALA A 1 214 ? -14.639 -8.552 19.950 1.00 81.88 214 ALA A O 1
ATOM 1569 N N . THR A 1 215 ? -15.377 -6.565 20.682 1.00 86.50 215 THR A N 1
ATOM 1570 C CA . THR A 1 215 ? -16.810 -6.795 20.427 1.00 86.50 215 THR A CA 1
ATOM 1571 C C . THR A 1 215 ? -17.345 -5.926 19.287 1.00 86.50 215 THR A C 1
ATOM 1573 O O . THR A 1 215 ? -18.520 -6.017 18.937 1.00 86.50 215 THR A O 1
ATOM 1576 N N . THR A 1 216 ? -16.491 -5.083 18.704 1.00 90.38 216 THR A N 1
ATOM 1577 C CA . THR A 1 216 ? -16.808 -4.152 17.619 1.00 90.38 216 THR A CA 1
ATOM 1578 C C . THR A 1 216 ? -15.781 -4.272 16.495 1.00 90.38 216 THR A C 1
ATOM 1580 O O . THR A 1 216 ? -14.672 -4.764 16.701 1.00 90.38 216 THR A O 1
ATOM 1583 N N . ILE A 1 217 ? -16.160 -3.810 15.301 1.00 92.56 217 ILE A N 1
ATOM 1584 C CA . ILE A 1 217 ? -15.274 -3.663 14.141 1.00 92.56 217 ILE A CA 1
ATOM 1585 C C . ILE A 1 217 ? -15.226 -2.167 13.815 1.00 92.56 217 ILE A C 1
ATOM 1587 O O . ILE A 1 217 ? -16.183 -1.645 13.241 1.00 92.56 217 ILE A O 1
ATOM 1591 N N . PRO A 1 218 ? -14.176 -1.442 14.236 1.00 93.56 218 PRO A N 1
ATOM 1592 C CA . PRO A 1 218 ? -13.991 -0.056 13.837 1.00 93.56 218 PRO A CA 1
ATOM 1593 C C . PRO A 1 218 ? -13.782 0.049 12.326 1.00 93.56 218 PRO A C 1
ATOM 1595 O O . PRO A 1 218 ? -12.979 -0.700 11.766 1.00 93.56 218 PRO A O 1
ATOM 1598 N N . LEU A 1 219 ? -14.466 1.008 11.700 1.00 95.25 219 LEU A N 1
ATOM 1599 C CA . LEU A 1 219 ? -14.307 1.360 10.291 1.00 95.25 219 LEU A CA 1
ATOM 1600 C C . LEU A 1 219 ? -13.774 2.791 10.167 1.00 95.25 219 LEU A C 1
ATOM 1602 O O . LEU A 1 219 ? -14.199 3.681 10.909 1.00 95.25 219 LEU A O 1
ATOM 1606 N N . ALA A 1 220 ? -12.870 3.015 9.221 1.00 95.69 220 ALA A N 1
ATOM 1607 C CA . ALA A 1 220 ? -12.525 4.335 8.713 1.00 95.69 220 ALA A CA 1
ATOM 1608 C C . ALA A 1 220 ? -12.926 4.389 7.239 1.00 95.69 220 ALA A C 1
ATOM 1610 O O . ALA A 1 220 ? -12.279 3.770 6.396 1.00 95.69 220 ALA A O 1
ATOM 1611 N N . ILE A 1 221 ? -14.008 5.121 6.975 1.00 96.25 221 ILE A N 1
ATOM 1612 C CA . ILE A 1 221 ? -14.580 5.298 5.641 1.00 96.25 221 ILE A CA 1
ATOM 1613 C C . ILE A 1 221 ? -13.748 6.307 4.851 1.00 96.25 221 ILE A C 1
ATOM 1615 O O . ILE A 1 221 ? -13.422 7.394 5.351 1.00 96.25 221 ILE A O 1
ATOM 1619 N N . SER A 1 222 ? -13.383 5.932 3.631 1.00 93.06 222 SER A N 1
ATOM 1620 C CA . SER A 1 222 ? -12.675 6.788 2.688 1.00 93.06 222 SER A CA 1
ATOM 1621 C C . SER A 1 222 ? -13.603 7.901 2.180 1.00 93.06 222 SER A C 1
ATOM 1623 O O . SER A 1 222 ? -14.792 7.707 1.968 1.00 93.06 222 SER A O 1
ATOM 1625 N N . ASN A 1 223 ? -13.094 9.127 2.034 1.00 86.50 223 ASN A N 1
ATOM 1626 C CA . ASN A 1 223 ? -13.917 10.299 1.675 1.00 86.50 223 ASN A CA 1
ATOM 1627 C C . ASN A 1 223 ? -13.302 11.141 0.543 1.00 86.50 223 ASN A C 1
ATOM 1629 O O . ASN A 1 223 ? -13.683 12.297 0.370 1.00 86.50 223 ASN A O 1
ATOM 1633 N N . CYS A 1 224 ? -12.319 10.590 -0.171 1.00 68.25 224 CYS A N 1
ATOM 1634 C CA . CYS A 1 224 ? -11.521 11.294 -1.175 1.00 68.25 224 CYS A CA 1
ATOM 1635 C C . CYS A 1 224 ? -12.289 11.657 -2.449 1.00 68.25 224 CYS A C 1
ATOM 1637 O O . CYS A 1 224 ? -12.952 10.763 -3.015 1.00 68.25 224 CYS A O 1
#

Sequence (224 aa):
MIFLLSRGDVIPRPLRQMMVEGKVKRSLSTALLVVASVVGLTVLPSGSSMAKAAAACGTFSVTNNWVSGFPVWAREAGYQIVSGNFNGDGRGDLAMTGAQNATTIPVAFSNGNGTFGVTNYTVPNFPIWAREAGFQLVAGDFNGDGRSDLSMTGAQNATTIPAVFSNGNGTFGVTNSWVSGFPVWAREAGYQVVAGDFDGDYRSDLAISGAQSATTIPLAISNC

Nearest PDB structures (foldseek):
  7d5t-assembly1_B8  TM=4.911E-01  e=1.816E-01  Saccharomyces cerevisiae S288C
  7d5s-assembly1_B8  TM=4.633E-01  e=7.923E-01  Saccharomyces cerevisiae S288C
  6zqa-assembly1_UR  TM=4.024E-01  e=6.370E-01  Saccharomyces cerevisiae S288C
  3gw6-assembly2_E  TM=1.382E-01  e=9.227E+00  Escherichia phage K1F

Foldseek 3Di:
DDDDDDDDDDDDDDDDDDDDDDDDDDDDDDDDDDPDDDPDDDDDDPDDPDDPPPPPPPDDDDDDDDDPPPVVVCPAPQKDKDWWQLQLPPDTKIWIAGHQPDQWIKIWDDPVPPHTDIDIDGDPPPNNVSPAPQKAKAWWQLPLPNTIWIWIAQGPPDQWIKIWRHPNPRYTDIDIGGDPPPRVVSNDPQKDKYWDDPPPPNTIWIWIDGDPPDPDIDIGRRDD

InterPro domains:
  IPR013517 FG-GAP repeat [PF13517] (86-150)
  IPR028994 Integrin alpha, N-terminal [G3DSA:2.130.10.130] (56-217)
  IPR028994 Integrin alpha, N-terminal [SSF69318] (67-210)

Mean predicted aligned error: 13.37 Å